Protein AF-0000000077141678 (afdb_homodimer)

Secondary structure (DSSP, 8-state):
-EEEEEEESSPPPHHHHHHHHHHHHHHHHHHH---GGG-EEEEE-S-EEEETTEE-SS-EEEEEEEES---HHHHHHHHHHHHHHHHHHH---GGGEEEEEEEE-GGG-EETTEE-/-EEEEEEESSPPPHHHHHHHHHHHHHHHHHHH---GGG-EEEEE-S---EETTEE-SS-EEEEEEEES---HHHHHHHHHHHHHHHHHHH---GGGEEEEEEEE-GGGEEETTEE-

Foldseek 3Di:
DKEKEKEEQADDDPVLVVVLLVLLQVLCCVLVVDHSVPYHYYYHYNDFDDDPNHTDHAEIEMEMEDEDDDDPVSVVSSLVSSLVSSCVRVVHDSVRYHYHYHYDHQQRDDDPRHTD/DKEKEKEEQADDDPVLVVVLLVLLQVLCCVLVVDHSVPYHYYYHYNDFDDDPNHTLHAEIEMEMEDEDDDDPVSVVSSLVSNLVSSCVSVVHDSVRYHYHYHYDYQQRADDPHHTD

InterPro domains:
  IPR004370 4-oxalocrotonate tautomerase-like domain [PF01361] (64-114)
  IPR014347 Tautomerase/MIF superfamily [G3DSA:3.30.429.10] (1-116)
  IPR014347 Tautomerase/MIF superfamily [SSF55331] (1-116)

Solvent-accessible surface area (backbone atoms only — not comparable to full-atom values): 12124 Å² total; per-residue (Å²): 87,34,38,41,33,42,36,26,35,53,79,76,56,68,71,55,49,57,50,46,53,52,53,52,34,49,51,38,29,76,62,71,68,32,55,58,92,49,50,45,76,44,79,47,57,63,31,56,36,28,43,52,85,34,78,41,78,60,39,36,43,33,42,36,39,30,59,49,85,77,55,62,69,43,41,27,49,50,28,27,53,51,32,51,48,43,27,72,76,70,61,25,53,40,83,39,33,43,34,40,54,44,68,35,56,36,79,78,37,75,54,93,94,40,61,77,84,36,38,41,35,43,35,25,36,54,78,76,57,69,71,56,51,56,51,46,53,52,51,51,33,49,51,37,30,75,62,70,67,33,56,44,82,46,28,34,37,35,44,46,56,62,42,93,47,69,54,95,90,32,77,41,78,60,37,35,43,35,42,34,40,30,63,49,86,76,53,70,68,44,53,53,49,49,53,51,54,51,42,50,49,43,25,70,76,75,60,28,52,60,94,40,52,49,76,47,80,44,69,34,56,37,54,36,34,22,45,52,38,27,49,75

Organism: Thermoanaerobacter italicus (strain DSM 9252 / Ab9) (NCBI:txid580331)

pLDDT: mean 98.09, std 1.26, range [88.0, 98.94]

Structure (mmCIF, N/CA/C/O backbone):
data_AF-0000000077141678-model_v1
#
loop_
_entity.id
_entity.type
_entity.pdbx_description
1 polymer '4-oxalocrotonate tautomerase'
#
loop_
_atom_site.group_PDB
_atom_site.id
_atom_site.type_symbol
_atom_site.label_atom_id
_atom_site.label_alt_id
_atom_site.label_comp_id
_atom_site.label_asym_id
_atom_site.label_entity_id
_atom_site.label_seq_id
_atom_site.pdbx_PDB_ins_code
_atom_site.Cartn_x
_atom_site.Cartn_y
_atom_site.Cartn_z
_atom_site.occupancy
_atom_site.B_iso_or_equiv
_atom_site.auth_seq_id
_atom_site.auth_comp_id
_atom_site.auth_asym_id
_atom_site.auth_atom_id
_atom_site.pdbx_PDB_model_num
ATOM 1 N N . MET A 1 1 ? 5.965 -20.469 0.777 1 92.88 1 MET A N 1
ATOM 2 C CA . MET A 1 1 ? 5.453 -19.578 1.804 1 92.88 1 MET A CA 1
ATOM 3 C C . MET A 1 1 ? 5.176 -18.188 1.223 1 92.88 1 MET A C 1
ATOM 5 O O . MET A 1 1 ? 6.098 -17.391 1.031 1 92.88 1 MET A O 1
ATOM 9 N N . PRO A 1 2 ? 4.066 -17.969 0.803 1 98 2 PRO A N 1
ATOM 10 C CA . PRO A 1 2 ? 3.725 -16.641 0.275 1 98 2 PRO A CA 1
ATOM 11 C C . PRO A 1 2 ? 2.547 -16 1.006 1 98 2 PRO A C 1
ATOM 13 O O . PRO A 1 2 ? 1.744 -16.703 1.624 1 98 2 PRO A O 1
ATOM 16 N N . ILE A 1 3 ? 2.543 -14.695 1.032 1 98.81 3 ILE A N 1
ATOM 17 C CA . ILE A 1 3 ? 1.383 -13.891 1.403 1 98.81 3 ILE A CA 1
ATOM 18 C C . ILE A 1 3 ? 0.913 -13.078 0.199 1 98.81 3 ILE A C 1
ATOM 20 O O . ILE A 1 3 ? 1.715 -12.414 -0.462 1 98.81 3 ILE A O 1
ATOM 24 N N . VAL A 1 4 ? -0.313 -13.234 -0.133 1 98.88 4 VAL A N 1
ATOM 25 C CA . VAL A 1 4 ? -0.95 -12.359 -1.114 1 98.88 4 VAL A CA 1
ATOM 26 C C . VAL A 1 4 ? -1.973 -11.461 -0.421 1 98.88 4 VAL A C 1
ATOM 28 O O . VAL A 1 4 ? -2.951 -11.953 0.15 1 98.88 4 VAL A O 1
ATOM 31 N N . ASN A 1 5 ? -1.748 -10.227 -0.486 1 98.88 5 ASN A N 1
ATOM 32 C CA . ASN A 1 5 ? -2.658 -9.234 0.085 1 98.88 5 ASN A CA 1
ATOM 33 C C . ASN A 1 5 ? -3.32 -8.391 -0.999 1 98.88 5 ASN A C 1
ATOM 35 O O . ASN A 1 5 ? -2.635 -7.781 -1.822 1 98.88 5 ASN A O 1
ATOM 39 N N . LEU A 1 6 ? -4.602 -8.398 -1.003 1 98.88 6 LEU A N 1
ATOM 40 C CA . LEU A 1 6 ? -5.363 -7.547 -1.91 1 98.88 6 LEU A CA 1
ATOM 41 C C . LEU A 1 6 ? -5.961 -6.355 -1.166 1 98.88 6 LEU A C 1
ATOM 43 O O . LEU A 1 6 ? -6.762 -6.531 -0.246 1 98.88 6 LEU A O 1
ATOM 47 N N . ILE A 1 7 ? -5.637 -5.156 -1.6 1 98.81 7 ILE A N 1
ATOM 48 C CA . ILE A 1 7 ? -6.082 -3.922 -0.963 1 98.81 7 ILE A CA 1
ATOM 49 C C . ILE A 1 7 ? -7.074 -3.201 -1.872 1 98.81 7 ILE A C 1
ATOM 51 O O . ILE A 1 7 ? -6.766 -2.9 -3.027 1 98.81 7 ILE A O 1
ATOM 55 N N . THR A 1 8 ? -8.227 -2.936 -1.367 1 98.44 8 THR A N 1
ATOM 56 C CA . THR A 1 8 ? -9.281 -2.352 -2.188 1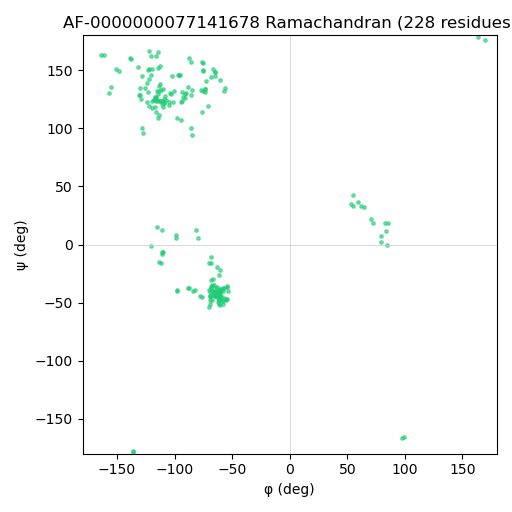 98.44 8 THR A CA 1
ATOM 57 C C . THR A 1 8 ? -10.023 -1.262 -1.419 1 98.44 8 THR A C 1
ATOM 59 O O . THR A 1 8 ? -9.922 -1.182 -0.193 1 98.44 8 THR A O 1
ATOM 62 N N . LYS A 1 9 ? -10.688 -0.413 -2.209 1 97.44 9 LYS A N 1
ATOM 63 C CA . LYS A 1 9 ? -11.602 0.565 -1.625 1 97.44 9 LYS A CA 1
ATOM 64 C C . LYS A 1 9 ? -12.914 -0.091 -1.208 1 97.44 9 LYS A C 1
ATOM 66 O O . LYS A 1 9 ? -13.469 0.237 -0.158 1 97.44 9 LYS A O 1
ATOM 71 N N . GLU A 1 10 ? -13.477 -0.91 -2.023 1 96.19 10 GLU A N 1
ATOM 72 C CA . GLU A 1 10 ? -14.781 -1.509 -1.757 1 96.19 10 GLU A CA 1
ATOM 73 C C . GLU A 1 10 ? -14.648 -2.77 -0.907 1 96.19 10 GLU A C 1
ATOM 75 O O . GLU A 1 10 ? -13.586 -3.395 -0.877 1 96.19 10 GLU A O 1
ATOM 80 N N . LYS A 1 11 ? -15.719 -3.098 -0.242 1 97.44 11 LYS A N 1
ATOM 81 C CA . LYS A 1 11 ? -15.852 -4.414 0.376 1 97.44 11 LYS A CA 1
ATOM 82 C C . LYS A 1 11 ? -16.109 -5.492 -0.673 1 97.44 11 LYS A C 1
ATOM 84 O O . LYS A 1 11 ? -16.922 -5.289 -1.587 1 97.44 11 LYS A O 1
ATOM 89 N N . ILE A 1 12 ? -15.398 -6.523 -0.616 1 98.06 12 ILE A N 1
A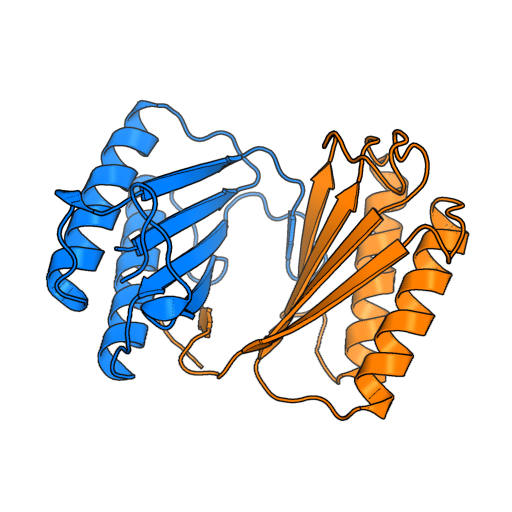TOM 90 C CA . ILE A 1 12 ? -15.594 -7.648 -1.526 1 98.06 12 ILE A CA 1
ATOM 91 C C . ILE A 1 12 ? -16.578 -8.648 -0.911 1 98.06 12 ILE A C 1
ATOM 93 O O . ILE A 1 12 ? -16.438 -9.016 0.258 1 98.06 12 ILE A O 1
ATOM 97 N N . VAL A 1 13 ? -17.594 -9.07 -1.628 1 98.31 13 VAL A N 1
ATOM 98 C CA . VAL A 1 13 ? -18.594 -10 -1.101 1 98.31 13 VAL A CA 1
ATOM 99 C C . VAL A 1 13 ? -17.953 -11.344 -0.802 1 98.31 13 VAL A C 1
ATOM 101 O O . VAL A 1 13 ? -17.031 -11.766 -1.501 1 98.31 13 VAL A O 1
ATOM 104 N N . PRO A 1 14 ? -18.375 -12.102 0.166 1 98.38 14 PRO A N 1
ATOM 105 C CA . PRO A 1 14 ? -17.766 -13.367 0.586 1 98.38 14 PRO A CA 1
ATOM 106 C C . PRO A 1 14 ? -17.625 -14.359 -0.563 1 98.38 14 PRO A C 1
ATOM 108 O O . PRO A 1 14 ? -16.609 -15.062 -0.646 1 98.38 14 PRO A O 1
ATOM 111 N N . GLU A 1 15 ? -18.562 -14.383 -1.462 1 98.62 15 GLU A N 1
ATOM 112 C CA . GLU A 1 15 ? -18.5 -15.312 -2.588 1 98.62 15 GLU A CA 1
ATOM 113 C C . GLU A 1 15 ? -17.312 -15.008 -3.484 1 98.62 15 GLU A C 1
ATOM 115 O O . GLU A 1 15 ? -16.625 -15.922 -3.939 1 98.62 15 GLU A O 1
ATOM 120 N N . ASN A 1 16 ? -17.094 -13.727 -3.752 1 98.81 16 ASN A N 1
ATOM 121 C CA . ASN A 1 16 ? -15.945 -13.336 -4.57 1 98.81 16 ASN A CA 1
ATOM 122 C C . ASN A 1 16 ? -14.625 -13.609 -3.855 1 98.81 16 ASN A C 1
ATOM 124 O O . ASN A 1 16 ? -13.641 -13.977 -4.492 1 98.81 16 ASN A O 1
ATOM 128 N N . LYS A 1 17 ? -14.594 -13.438 -2.516 1 98.81 17 LYS A N 1
ATOM 129 C CA . LYS A 1 17 ? -13.383 -13.742 -1.762 1 98.81 17 LYS A CA 1
ATOM 130 C C . LYS A 1 17 ? -13.016 -15.227 -1.884 1 98.81 17 LYS A C 1
ATOM 132 O O . LYS A 1 17 ? -11.844 -15.57 -2.008 1 98.81 17 LYS A O 1
ATOM 137 N N . GLU A 1 18 ? -14.008 -16.047 -1.842 1 98.81 18 GLU A N 1
ATOM 138 C CA . GLU A 1 18 ? -13.789 -17.484 -1.992 1 98.81 18 GLU A CA 1
ATOM 139 C C . GLU A 1 18 ? -13.195 -17.812 -3.359 1 98.81 18 GLU A C 1
ATOM 141 O O . GLU A 1 18 ? -12.281 -18.641 -3.467 1 98.81 18 GLU A O 1
ATOM 146 N N . VAL A 1 19 ? -13.727 -17.172 -4.336 1 98.88 19 VAL A N 1
ATOM 147 C CA . VAL A 1 19 ? -13.227 -17.391 -5.688 1 98.88 19 VAL A CA 1
ATOM 148 C C . VAL A 1 19 ? -11.797 -16.859 -5.801 1 98.88 19 VAL A C 1
ATOM 150 O O . VAL A 1 19 ? -10.914 -17.531 -6.332 1 98.88 19 VAL A O 1
ATOM 153 N N . LEU A 1 20 ? -11.531 -15.688 -5.254 1 98.88 20 LEU A N 1
ATOM 154 C CA . LEU A 1 20 ? -10.227 -15.047 -5.355 1 98.88 20 LEU A CA 1
ATOM 155 C C . LEU A 1 20 ? -9.164 -15.867 -4.621 1 98.88 20 LEU A C 1
ATOM 157 O O . LEU A 1 20 ? -8.055 -16.047 -5.125 1 98.88 20 LEU A O 1
ATOM 161 N N . LYS A 1 21 ? -9.484 -16.328 -3.447 1 98.69 21 LYS A N 1
ATOM 162 C CA . LYS A 1 21 ? -8.516 -17.109 -2.689 1 98.69 21 LYS A CA 1
ATOM 163 C C . LYS A 1 21 ? -8.078 -18.344 -3.475 1 98.69 21 LYS A C 1
ATOM 165 O O . LYS A 1 21 ? -6.895 -18.688 -3.479 1 98.69 21 LYS A O 1
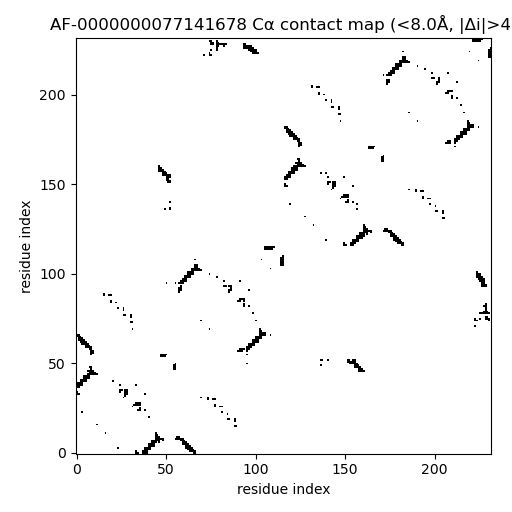ATOM 170 N N . LYS A 1 22 ? -9 -19 -4.152 1 98.81 22 LYS A N 1
ATOM 171 C CA . LYS A 1 22 ? -8.688 -20.188 -4.953 1 98.81 22 LYS A CA 1
ATOM 172 C C . LYS A 1 22 ? -7.855 -19.812 -6.176 1 98.81 22 LYS A C 1
ATOM 174 O O . LYS A 1 22 ? -6.871 -20.5 -6.492 1 98.81 22 LYS A O 1
ATOM 179 N N . GLU A 1 23 ? -8.305 -18.781 -6.867 1 98.88 23 GLU A N 1
ATOM 180 C CA . GLU A 1 23 ? -7.59 -18.344 -8.062 1 98.88 23 GLU A CA 1
ATOM 181 C C . GLU A 1 23 ? -6.164 -17.906 -7.73 1 98.88 23 GLU A C 1
ATOM 183 O O . GLU A 1 23 ? -5.23 -18.203 -8.477 1 98.88 23 GLU A O 1
ATOM 188 N N . PHE A 1 24 ? -5.957 -17.172 -6.594 1 98.88 24 PHE A N 1
ATOM 189 C CA . PHE A 1 24 ? -4.617 -16.766 -6.168 1 98.88 24 PHE A CA 1
ATOM 190 C C . PHE A 1 24 ? -3.754 -17.984 -5.879 1 98.88 24 PHE A C 1
ATOM 192 O O . PHE A 1 24 ? -2.578 -18.031 -6.246 1 98.88 24 PHE A O 1
ATOM 199 N N . ALA A 1 25 ? -4.34 -18.984 -5.258 1 98.75 25 ALA A N 1
ATOM 200 C CA . ALA A 1 25 ? -3.611 -20.219 -4.98 1 98.75 25 ALA A CA 1
ATOM 201 C C . ALA A 1 25 ? -3.158 -20.891 -6.277 1 98.75 25 ALA A C 1
ATOM 203 O O . ALA A 1 25 ? -2.012 -21.328 -6.383 1 98.75 25 ALA A O 1
ATOM 204 N N . ASP A 1 26 ? -4.059 -20.938 -7.223 1 98.81 26 ASP A N 1
ATOM 205 C CA . ASP A 1 26 ? -3.744 -21.562 -8.508 1 98.81 26 ASP A CA 1
ATOM 206 C C . ASP A 1 26 ? -2.609 -20.828 -9.211 1 98.81 26 ASP A C 1
ATOM 208 O O . ASP A 1 26 ? -1.684 -21.453 -9.734 1 98.81 26 ASP A O 1
ATOM 212 N N . VAL A 1 27 ? -2.648 -19.547 -9.258 1 98.81 27 VAL A N 1
ATOM 213 C CA . VAL A 1 27 ? -1.618 -18.75 -9.914 1 98.81 27 VAL A CA 1
ATOM 214 C C . VAL A 1 27 ? -0.27 -18.984 -9.242 1 98.81 27 VAL A C 1
ATOM 216 O O . VAL A 1 27 ? 0.731 -19.234 -9.914 1 98.81 27 VAL A O 1
ATOM 219 N N . MET A 1 28 ? -0.194 -18.922 -7.887 1 98.69 28 MET A N 1
ATOM 220 C CA . MET A 1 28 ? 1.058 -19.078 -7.148 1 98.69 28 MET A CA 1
ATOM 221 C C . MET A 1 28 ? 1.646 -20.469 -7.348 1 98.69 28 MET A C 1
ATOM 223 O O . MET A 1 28 ? 2.867 -20.625 -7.426 1 98.69 28 MET A O 1
ATOM 227 N N . TYR A 1 29 ? 0.76 -21.422 -7.418 1 98.62 29 TYR A N 1
ATOM 228 C CA . TYR A 1 29 ? 1.232 -22.781 -7.641 1 98.62 29 TYR A CA 1
ATOM 229 C C . TYR A 1 29 ? 1.77 -22.953 -9.055 1 98.62 29 TYR A C 1
ATOM 231 O O . TYR A 1 29 ? 2.9 -23.406 -9.25 1 98.62 29 TYR A O 1
ATOM 239 N N . GLU A 1 30 ? 0.978 -22.609 -10.016 1 98.69 30 GLU A N 1
ATOM 240 C CA . GLU A 1 30 ? 1.298 -22.828 -11.422 1 98.69 30 GLU A CA 1
ATOM 241 C C . GLU A 1 30 ? 2.559 -22.062 -11.828 1 98.69 30 GLU A C 1
ATOM 243 O O . GLU A 1 30 ? 3.381 -22.578 -12.594 1 98.69 30 GLU A O 1
ATOM 248 N N . VAL A 1 31 ? 2.723 -20.859 -11.359 1 98.75 31 VAL A N 1
ATOM 249 C CA . VAL A 1 31 ? 3.76 -19.969 -11.891 1 98.75 31 VAL A CA 1
ATOM 250 C C . VAL A 1 31 ? 4.984 -20.016 -10.977 1 98.75 31 VAL A C 1
ATOM 252 O O . VAL A 1 31 ? 6.121 -20.016 -11.453 1 98.75 31 VAL A O 1
ATOM 255 N N . ALA A 1 32 ? 4.816 -20.047 -9.648 1 98.06 32 ALA A N 1
ATOM 256 C CA . ALA A 1 32 ? 5.922 -19.906 -8.703 1 98.06 32 ALA A CA 1
ATOM 257 C C . ALA A 1 32 ? 6.191 -21.219 -7.973 1 98.06 32 ALA A C 1
ATOM 259 O O . ALA A 1 32 ? 7.129 -21.312 -7.176 1 98.06 32 ALA A O 1
ATOM 260 N N . GLY A 1 33 ? 5.328 -22.234 -8.148 1 97.94 33 GLY A N 1
ATOM 261 C CA . GLY A 1 33 ? 5.504 -23.531 -7.5 1 97.94 33 GLY A CA 1
ATOM 262 C C . GLY A 1 33 ? 5.215 -23.5 -6.012 1 97.94 33 GLY A C 1
ATOM 263 O O . GLY A 1 33 ? 5.738 -24.312 -5.254 1 97.94 33 GLY A O 1
ATOM 264 N N . LYS A 1 34 ? 4.492 -22.469 -5.582 1 97.44 34 LYS A N 1
ATOM 265 C CA . LYS A 1 34 ? 4.133 -22.375 -4.172 1 97.44 34 LYS A CA 1
ATOM 266 C C . LYS A 1 34 ? 2.791 -23.047 -3.898 1 97.44 34 LYS A C 1
ATOM 268 O O . LYS A 1 34 ? 1.777 -22.688 -4.504 1 97.44 34 LYS A O 1
ATOM 273 N N . SER A 1 35 ? 2.783 -23.938 -2.979 1 97.12 35 SER A N 1
ATOM 274 C CA . SER A 1 35 ? 1.582 -24.719 -2.666 1 97.12 35 SER A CA 1
ATOM 275 C C . SER A 1 35 ? 0.582 -23.875 -1.875 1 97.12 35 SER A C 1
ATOM 277 O O . SER A 1 35 ? 0.973 -23.031 -1.064 1 97.12 35 SER A O 1
ATOM 279 N N . GLU A 1 36 ? -0.668 -24.156 -2.031 1 98 36 GLU A N 1
ATOM 280 C CA . GLU A 1 36 ? -1.741 -23.531 -1.264 1 98 36 GLU A CA 1
ATOM 281 C C . GLU A 1 36 ? -1.59 -23.828 0.228 1 98 36 GLU A C 1
ATOM 283 O O . GLU A 1 36 ? -2.008 -23.016 1.063 1 98 36 GLU A O 1
ATOM 288 N N . ASN A 1 37 ? -0.977 -24.875 0.578 1 97.56 37 ASN A N 1
ATOM 289 C CA . ASN A 1 37 ? -0.806 -25.281 1.97 1 97.56 37 ASN A CA 1
ATOM 290 C C . ASN A 1 37 ? 0.017 -24.266 2.754 1 97.56 37 ASN A C 1
ATOM 292 O O . ASN A 1 37 ? -0.023 -24.25 3.984 1 97.56 37 ASN A O 1
ATOM 296 N N . TRP A 1 38 ? 0.743 -23.469 2.072 1 97.38 38 TRP A N 1
ATOM 297 C CA . TRP A 1 38 ? 1.619 -22.5 2.723 1 97.38 38 TRP A CA 1
ATOM 298 C C . TRP A 1 38 ? 1.105 -21.078 2.521 1 97.38 38 TRP A C 1
ATOM 300 O O . TRP A 1 38 ? 1.66 -20.125 3.076 1 97.38 38 TRP A O 1
ATOM 310 N N . LEU A 1 39 ? 0.073 -20.906 1.727 1 98.5 39 LEU A N 1
ATOM 311 C CA . LEU A 1 39 ? -0.34 -19.594 1.235 1 98.5 39 LEU A CA 1
ATOM 312 C C . LEU A 1 39 ? -1.254 -18.906 2.24 1 98.5 39 LEU A C 1
ATOM 314 O O . LEU A 1 39 ? -2.232 -19.484 2.705 1 98.5 39 LEU A O 1
ATOM 318 N N . MET A 1 40 ? -0.963 -17.703 2.607 1 98.62 40 MET A N 1
ATOM 319 C CA . MET A 1 40 ? -1.881 -16.812 3.307 1 98.62 40 MET A CA 1
ATOM 320 C C . MET A 1 40 ? -2.455 -15.766 2.354 1 98.62 40 MET A C 1
ATOM 322 O O . MET A 1 40 ? -1.714 -15.133 1.599 1 98.62 40 MET A O 1
ATOM 326 N N . VAL A 1 41 ? -3.736 -15.609 2.33 1 98.88 41 VAL A N 1
ATOM 327 C CA . VAL A 1 41 ? -4.422 -14.586 1.557 1 98.88 41 VAL A CA 1
ATOM 328 C C . VAL A 1 41 ? -5.113 -13.602 2.502 1 98.88 41 VAL A C 1
ATOM 330 O O . VAL A 1 41 ? -5.785 -14.008 3.451 1 98.88 41 VAL A O 1
ATOM 333 N N . ARG A 1 42 ? -4.836 -12.383 2.24 1 98.56 42 ARG A N 1
ATOM 334 C CA . ARG A 1 42 ? -5.414 -11.32 3.051 1 98.56 42 ARG A CA 1
ATOM 335 C C . ARG A 1 42 ? -6.18 -10.32 2.186 1 98.56 42 ARG A C 1
ATOM 337 O O . ARG A 1 42 ? -5.777 -10.031 1.057 1 98.56 42 ARG A O 1
ATOM 344 N N . PHE A 1 43 ? -7.32 -9.898 2.699 1 98.75 43 PHE A N 1
ATOM 345 C CA . PHE A 1 43 ? -8.102 -8.836 2.072 1 98.75 43 PHE A CA 1
ATOM 346 C C . PHE A 1 43 ? -8.125 -7.594 2.953 1 98.75 43 PHE A C 1
ATOM 348 O O . PHE A 1 43 ? -8.695 -7.617 4.051 1 98.75 43 PHE A O 1
ATOM 355 N N . THR A 1 44 ? -7.496 -6.562 2.525 1 98.44 44 THR A N 1
ATOM 356 C CA . THR A 1 44 ? -7.562 -5.25 3.158 1 98.44 44 THR A CA 1
ATOM 357 C C . THR A 1 44 ? -8.578 -4.359 2.447 1 98.44 44 THR A C 1
ATOM 359 O O . THR A 1 44 ? -8.32 -3.885 1.339 1 98.44 44 THR A O 1
ATOM 362 N N . GLU A 1 45 ? -9.648 -4.156 3.162 1 97.62 45 GLU A N 1
ATOM 363 C CA . GLU A 1 45 ? -10.781 -3.547 2.473 1 97.62 45 GLU A CA 1
ATOM 364 C C . GLU A 1 45 ? -11.109 -2.174 3.051 1 97.62 45 GLU A C 1
ATOM 366 O O . GLU A 1 45 ? -10.57 -1.789 4.09 1 97.62 45 GLU A O 1
ATOM 371 N N . GLU A 1 46 ? -11.859 -1.386 2.297 1 96.19 46 GLU A N 1
ATOM 372 C CA . GLU A 1 46 ? -12.438 -0.105 2.691 1 96.19 46 GLU A CA 1
ATOM 373 C C . GLU A 1 46 ? -11.352 0.925 2.982 1 96.19 46 GLU A C 1
ATOM 375 O O . GLU A 1 46 ? -11.5 1.757 3.881 1 96.19 46 GLU A O 1
ATOM 380 N N . GLU A 1 47 ? -10.305 0.808 2.285 1 96.44 47 GLU A N 1
ATOM 381 C CA . GLU A 1 47 ? -9.297 1.861 2.348 1 96.44 47 GLU A CA 1
ATOM 382 C C . GLU A 1 47 ? -9.578 2.959 1.324 1 96.44 47 GLU A C 1
ATOM 384 O O . GLU A 1 47 ? -10 2.674 0.2 1 96.44 47 GLU A O 1
ATOM 389 N N . ASP A 1 48 ? -9.453 4.223 1.739 1 97.69 48 ASP A N 1
ATOM 390 C CA . ASP A 1 48 ? -9.484 5.289 0.743 1 97.69 48 ASP A CA 1
ATOM 391 C C . ASP A 1 48 ? -8.211 5.277 -0.106 1 97.69 48 ASP A C 1
ATOM 393 O O . ASP A 1 48 ? -7.105 5.391 0.424 1 97.69 48 ASP A O 1
ATOM 397 N N . ILE A 1 49 ? -8.359 5.098 -1.355 1 98.38 49 ILE A N 1
ATOM 398 C CA . ILE A 1 49 ? -7.25 5.062 -2.301 1 98.38 49 ILE A CA 1
ATOM 399 C C . ILE A 1 49 ? -7.488 6.082 -3.414 1 98.38 49 ILE A C 1
ATOM 401 O O . ILE A 1 49 ? -8.609 6.215 -3.916 1 98.38 49 ILE A O 1
ATOM 405 N N . PHE A 1 50 ? -6.547 6.805 -3.742 1 98.75 50 PHE A N 1
ATOM 406 C CA . PHE A 1 50 ? -6.535 7.703 -4.891 1 98.75 50 PHE A CA 1
ATOM 407 C C . PHE A 1 50 ? -5.535 7.227 -5.938 1 98.75 50 PHE A C 1
ATOM 409 O O . PHE A 1 50 ? -4.449 6.754 -5.598 1 98.75 50 PHE A O 1
ATOM 416 N N . PHE A 1 51 ? -5.887 7.285 -7.152 1 98.44 51 PHE A N 1
ATOM 417 C CA . PHE A 1 51 ? -5.008 7.004 -8.281 1 98.44 51 PHE A CA 1
ATOM 418 C C . PHE A 1 51 ? -5.098 8.109 -9.32 1 98.44 51 PHE A C 1
ATOM 420 O O . PHE A 1 51 ? -6.191 8.492 -9.734 1 98.44 51 PHE A O 1
ATOM 427 N N . ARG A 1 52 ? -3.93 8.672 -9.766 1 97.81 52 ARG A N 1
ATOM 428 C CA . ARG A 1 52 ? -3.885 9.781 -10.711 1 97.81 52 ARG A CA 1
ATOM 429 C C . ARG A 1 52 ? -4.707 10.961 -10.203 1 97.81 52 ARG A C 1
ATOM 431 O O . ARG A 1 52 ? -5.438 11.594 -10.977 1 97.81 52 ARG A O 1
ATOM 438 N N . GLY A 1 53 ? -4.699 11.086 -8.859 1 97.69 53 GLY A N 1
ATOM 439 C CA . GLY A 1 53 ? -5.324 12.234 -8.227 1 97.69 53 GLY A CA 1
ATOM 440 C C . GLY A 1 53 ? -6.816 12.062 -8.016 1 97.69 53 GLY A C 1
ATOM 441 O O . GLY A 1 53 ? -7.484 12.953 -7.484 1 97.69 53 GLY A O 1
ATOM 442 N N . GLN A 1 54 ? -7.344 10.93 -8.43 1 97.81 54 GLN A N 1
ATOM 443 C CA . GLN A 1 54 ? -8.773 10.688 -8.305 1 97.81 54 GLN A CA 1
ATOM 444 C C . GLN A 1 54 ? -9.055 9.469 -7.43 1 97.81 54 GLN A C 1
ATOM 446 O O . GLN A 1 54 ? -8.242 8.539 -7.375 1 97.81 54 GLN A O 1
ATOM 451 N N . PRO A 1 55 ? -10.273 9.492 -6.73 1 97.38 55 PRO A N 1
ATOM 452 C CA . PRO A 1 55 ? -10.617 8.289 -5.961 1 97.38 55 PRO A CA 1
ATOM 453 C C . PRO A 1 55 ? -10.648 7.031 -6.82 1 97.38 55 PRO A C 1
ATOM 455 O O . PRO A 1 55 ? -11.172 7.059 -7.941 1 97.38 55 PRO A O 1
ATOM 458 N N . LEU A 1 56 ? -10.023 6.008 -6.352 1 96.44 56 LEU A N 1
ATOM 459 C CA . LEU A 1 56 ? -10.016 4.719 -7.035 1 96.44 56 LEU A CA 1
ATOM 460 C C . LEU A 1 56 ? -11.242 3.898 -6.656 1 96.44 56 LEU A C 1
ATOM 462 O O . LEU A 1 56 ? -11.266 3.252 -5.605 1 96.44 56 LEU A O 1
ATOM 466 N N . GLU A 1 57 ? -12.266 3.838 -7.449 1 90.31 57 GLU A N 1
ATOM 467 C CA . GLU A 1 57 ? -13.5 3.129 -7.125 1 90.31 57 GLU A CA 1
ATOM 468 C C . GLU A 1 57 ? -13.422 1.664 -7.543 1 90.31 57 GLU A C 1
ATOM 470 O O . GLU A 1 57 ? -13.961 0.789 -6.859 1 90.31 57 GLU A O 1
ATOM 475 N N . GLU A 1 58 ? -12.797 1.435 -8.664 1 94.56 58 GLU A N 1
ATOM 476 C CA . GLU A 1 58 ? -12.602 0.095 -9.203 1 94.56 58 GLU A CA 1
ATOM 477 C C . GLU A 1 58 ? -11.133 -0.153 -9.539 1 94.56 58 GLU A C 1
ATOM 479 O O . GLU A 1 58 ? -10.664 0.195 -10.625 1 94.56 58 GLU A O 1
ATOM 484 N N . GLY A 1 59 ? -10.438 -0.81 -8.719 1 97.19 59 GLY A N 1
ATOM 485 C CA . GLY A 1 59 ? -9.008 -1.071 -8.773 1 97.19 59 GLY A CA 1
ATOM 486 C C . GLY A 1 59 ? -8.43 -1.537 -7.453 1 97.19 59 GLY A C 1
ATOM 487 O O . GLY A 1 59 ? -9.164 -1.707 -6.473 1 97.19 59 GLY A O 1
ATOM 488 N N . SER A 1 60 ? -7.074 -1.809 -7.52 1 98.5 60 SER A N 1
ATOM 489 C CA . SER A 1 60 ? -6.512 -2.389 -6.305 1 98.5 60 SER A CA 1
ATOM 490 C C . SER A 1 60 ? -4.992 -2.295 -6.297 1 98.5 60 SER A C 1
ATOM 492 O O . SER A 1 60 ? -4.379 -1.995 -7.324 1 98.5 60 SER A O 1
ATOM 494 N N . ILE A 1 61 ? -4.469 -2.453 -5.168 1 98.75 61 ILE A N 1
ATOM 495 C CA . ILE A 1 61 ? -3.057 -2.764 -4.957 1 98.75 61 ILE A CA 1
ATOM 496 C C . ILE A 1 61 ? -2.912 -4.207 -4.477 1 98.75 61 ILE A C 1
ATOM 498 O O . ILE A 1 61 ? -3.574 -4.617 -3.521 1 98.75 61 ILE A O 1
ATOM 502 N N . GLY A 1 62 ? -2.197 -4.941 -5.211 1 98.69 62 GLY A N 1
ATOM 503 C CA . GLY A 1 62 ? -1.812 -6.266 -4.754 1 98.69 62 GLY A CA 1
ATOM 504 C C . GLY A 1 62 ? -0.393 -6.324 -4.219 1 98.69 62 GLY A C 1
ATOM 505 O O . GLY A 1 62 ? 0.535 -5.82 -4.855 1 98.69 62 GLY A O 1
ATOM 506 N N . GLU A 1 63 ? -0.213 -6.918 -3.078 1 98.88 63 GLU A N 1
ATOM 507 C CA . GLU A 1 63 ? 1.115 -7.121 -2.506 1 98.88 63 GLU A CA 1
ATOM 508 C C . GLU A 1 63 ? 1.41 -8.602 -2.311 1 98.88 63 GLU A C 1
ATOM 510 O O . GLU A 1 63 ? 0.651 -9.312 -1.642 1 98.88 63 GLU A O 1
ATOM 515 N N . ILE A 1 64 ? 2.477 -9.023 -2.893 1 98.81 64 ILE A N 1
ATOM 516 C CA . ILE A 1 64 ? 2.893 -10.414 -2.732 1 98.81 64 ILE A CA 1
ATOM 517 C C . ILE A 1 64 ? 4.25 -10.469 -2.039 1 98.81 64 ILE A C 1
ATOM 519 O O . ILE A 1 64 ? 5.195 -9.797 -2.455 1 98.81 64 ILE A O 1
ATOM 523 N N . LYS A 1 65 ? 4.352 -11.195 -0.975 1 98.81 65 LYS A N 1
ATOM 524 C CA . LYS A 1 65 ? 5.609 -11.578 -0.34 1 98.81 65 LYS A CA 1
ATOM 525 C C . LYS A 1 65 ? 5.84 -13.086 -0.435 1 98.81 65 LYS A C 1
ATOM 527 O O . LYS A 1 65 ? 4.918 -13.875 -0.229 1 98.81 65 LYS A O 1
ATOM 532 N N . LEU A 1 66 ? 6.996 -13.438 -0.745 1 98.62 66 LEU A N 1
ATOM 533 C CA . LEU A 1 66 ? 7.27 -14.875 -0.803 1 98.62 66 LEU A CA 1
ATOM 534 C C . LEU A 1 66 ? 8.734 -15.156 -0.488 1 98.62 66 LEU A C 1
ATOM 536 O O . LEU A 1 66 ? 9.602 -14.305 -0.707 1 98.62 66 LEU A O 1
ATOM 540 N N . VAL A 1 67 ? 9.016 -16.266 0.04 1 98.12 67 VAL A N 1
ATOM 541 C CA . VAL A 1 67 ? 10.375 -16.703 0.323 1 98.12 67 VAL A CA 1
ATOM 542 C C . VAL A 1 67 ? 11.062 -17.125 -0.975 1 98.12 67 VAL A C 1
ATOM 544 O O . VAL A 1 67 ? 10.492 -17.875 -1.773 1 98.12 67 VAL A O 1
ATOM 547 N N . GLY A 1 68 ? 12.266 -16.641 -1.166 1 96.56 68 GLY A N 1
ATOM 548 C CA . GLY A 1 68 ? 13.055 -17.062 -2.314 1 96.56 68 GLY A CA 1
ATOM 549 C C . GLY A 1 68 ? 13.008 -16.062 -3.459 1 96.56 68 GLY A C 1
ATOM 550 O O . GLY A 1 68 ? 12.641 -14.906 -3.266 1 96.56 68 GLY A O 1
ATOM 551 N N . LYS A 1 69 ? 13.484 -16.562 -4.66 1 97.31 69 LYS A N 1
ATOM 552 C CA . LYS A 1 69 ? 13.602 -15.703 -5.832 1 97.31 69 LYS A CA 1
ATOM 553 C C . LYS A 1 69 ? 12.797 -16.25 -7.004 1 97.31 69 LYS A C 1
ATOM 555 O O . LYS A 1 69 ? 12.688 -17.469 -7.172 1 97.31 69 LYS A O 1
ATOM 560 N N . LEU A 1 70 ? 12.234 -15.344 -7.703 1 98.25 70 LEU A N 1
ATOM 561 C CA . LEU A 1 70 ? 11.555 -15.68 -8.945 1 98.25 70 LEU A CA 1
ATOM 562 C C . LEU A 1 70 ? 12.289 -15.102 -10.148 1 98.25 70 LEU A C 1
ATOM 564 O O . LEU A 1 70 ? 12.969 -14.078 -10.031 1 98.25 70 LEU A O 1
ATOM 568 N N . GLN A 1 71 ? 12.117 -15.75 -11.258 1 98.31 71 GLN A N 1
ATOM 569 C CA . GLN A 1 71 ? 12.609 -15.195 -12.516 1 98.31 71 GLN A CA 1
ATOM 570 C C . GLN A 1 71 ? 11.719 -14.055 -13 1 98.31 71 GLN A C 1
ATOM 572 O O . GLN A 1 71 ? 10.531 -14.008 -12.672 1 98.31 71 GLN A O 1
ATOM 577 N N . ARG A 1 72 ? 12.305 -13.203 -13.812 1 98.06 72 ARG A N 1
ATOM 578 C CA . ARG A 1 72 ? 11.57 -12.062 -14.352 1 98.06 72 ARG A CA 1
ATOM 579 C C . ARG A 1 72 ? 10.305 -12.523 -15.062 1 98.06 72 ARG A C 1
ATOM 581 O O . ARG A 1 72 ? 9.234 -11.93 -14.883 1 98.06 72 ARG A O 1
ATOM 588 N N . GLY A 1 73 ? 10.477 -13.523 -15.898 1 98.44 73 GLY A N 1
ATOM 589 C CA . GLY A 1 73 ? 9.32 -14.039 -16.609 1 98.44 73 GLY A CA 1
ATOM 590 C C . GLY A 1 73 ? 8.211 -14.516 -15.695 1 98.44 73 GLY A C 1
ATOM 591 O O . GLY A 1 73 ? 7.027 -14.359 -16.016 1 98.44 73 GLY A O 1
ATOM 592 N N . GLN A 1 74 ? 8.523 -15.141 -14.562 1 98.69 74 GLN A N 1
ATOM 593 C CA . GLN A 1 74 ? 7.531 -15.586 -13.594 1 98.69 74 GLN A CA 1
ATOM 594 C C . GLN A 1 74 ? 6.801 -14.398 -12.961 1 98.69 74 GLN A C 1
ATOM 596 O O . GLN A 1 74 ? 5.586 -14.438 -12.773 1 98.69 74 GLN A O 1
ATOM 601 N N . LYS A 1 75 ? 7.539 -13.367 -12.688 1 98.69 75 LYS A N 1
ATOM 602 C CA . LYS A 1 75 ? 6.941 -12.172 -12.094 1 98.69 75 LYS A CA 1
ATOM 603 C C . LYS A 1 75 ? 5.957 -11.508 -13.055 1 98.69 75 LYS A C 1
ATOM 605 O O . LYS A 1 75 ? 4.871 -11.094 -12.656 1 98.69 75 LYS A O 1
ATOM 610 N N . GLU A 1 76 ? 6.336 -11.445 -14.297 1 98.69 76 GLU A N 1
ATOM 611 C CA . GLU A 1 76 ? 5.453 -10.906 -15.32 1 98.69 76 GLU A CA 1
ATOM 612 C C . GLU A 1 76 ? 4.188 -11.742 -15.461 1 98.69 76 GLU A C 1
ATOM 614 O O . GLU A 1 76 ? 3.088 -11.203 -15.602 1 98.69 76 GLU A O 1
ATOM 619 N N . GLU A 1 77 ? 4.41 -13.023 -15.445 1 98.88 77 GLU A N 1
ATOM 620 C CA . GLU A 1 77 ? 3.271 -13.93 -15.586 1 98.88 77 GLU A CA 1
ATOM 621 C C . GLU A 1 77 ? 2.338 -13.82 -14.383 1 98.88 77 GLU A C 1
ATOM 623 O O . GLU A 1 77 ? 1.115 -13.883 -14.531 1 98.88 77 GLU A O 1
ATOM 628 N N . ILE A 1 78 ? 2.891 -13.711 -13.164 1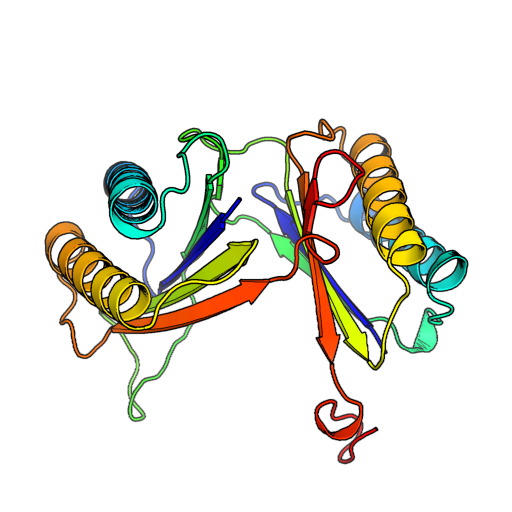 98.75 78 ILE A N 1
ATOM 629 C CA . ILE A 1 78 ? 2.076 -13.508 -11.969 1 98.75 78 ILE A CA 1
ATOM 630 C C . ILE A 1 78 ? 1.26 -12.227 -12.117 1 98.75 78 ILE A C 1
ATOM 632 O O . ILE A 1 78 ? 0.048 -12.227 -11.883 1 98.75 78 ILE A O 1
ATOM 636 N N . SER A 1 79 ? 1.886 -11.172 -12.508 1 98.62 79 SER A N 1
ATOM 637 C CA . SER A 1 79 ? 1.188 -9.906 -12.703 1 98.62 79 SER A CA 1
ATOM 638 C C . SER A 1 79 ? 0.048 -10.047 -13.703 1 98.62 79 SER A C 1
ATOM 640 O O . SER A 1 79 ? -1.074 -9.609 -13.445 1 98.62 79 SER A O 1
ATOM 642 N N . LYS A 1 80 ? 0.348 -10.703 -14.805 1 98.81 80 LYS A N 1
ATOM 643 C CA . LYS A 1 80 ? -0.651 -10.906 -15.852 1 98.81 80 LYS A CA 1
ATOM 644 C C . LYS A 1 80 ? -1.839 -11.711 -15.328 1 98.81 80 LYS A C 1
ATOM 646 O O . LYS A 1 80 ? -2.988 -11.289 -15.469 1 98.81 80 LYS A O 1
ATOM 651 N N . LYS A 1 81 ? -1.589 -12.789 -14.727 1 98.88 81 LYS A N 1
ATOM 652 C CA . LYS A 1 81 ? -2.654 -13.703 -14.328 1 98.88 81 LYS A CA 1
ATOM 653 C C . LYS A 1 81 ? -3.486 -13.117 -13.195 1 98.88 81 LYS A C 1
ATOM 655 O O . LYS A 1 81 ? -4.711 -13.273 -13.172 1 98.88 81 LYS A O 1
ATOM 660 N N . ILE A 1 82 ? -2.842 -12.445 -12.25 1 98.69 82 ILE A N 1
ATOM 661 C CA . ILE A 1 82 ? -3.588 -11.828 -11.164 1 98.69 82 ILE A CA 1
ATOM 662 C C . ILE A 1 82 ? -4.473 -10.711 -11.719 1 98.69 82 ILE A C 1
ATOM 664 O O . ILE A 1 82 ? -5.637 -10.578 -11.32 1 98.69 82 ILE A O 1
ATOM 668 N N . CYS A 1 83 ? -3.979 -9.938 -12.625 1 98.5 83 CYS A N 1
ATOM 669 C CA . CYS A 1 83 ? -4.793 -8.906 -13.258 1 98.5 83 CYS A CA 1
ATOM 670 C C . CYS A 1 83 ? -5.988 -9.516 -13.977 1 98.5 83 CYS A C 1
ATOM 672 O O . CYS A 1 83 ? -7.102 -8.992 -13.891 1 98.5 83 CYS A O 1
ATOM 674 N N . ASP A 1 84 ? -5.715 -10.586 -14.688 1 98.81 84 ASP A N 1
ATOM 675 C CA . ASP A 1 84 ? -6.797 -11.273 -15.383 1 98.81 84 ASP A CA 1
ATOM 676 C C . ASP A 1 84 ? -7.867 -11.75 -14.398 1 98.81 84 ASP A C 1
ATOM 678 O O . ASP A 1 84 ? -9.062 -11.625 -14.672 1 98.81 84 ASP A O 1
ATOM 682 N N . VAL A 1 85 ? -7.473 -12.312 -13.297 1 98.81 85 VAL A N 1
ATOM 683 C CA . VAL A 1 85 ? -8.383 -12.82 -12.281 1 98.81 85 VAL A CA 1
ATOM 684 C C . VAL A 1 85 ? -9.234 -11.672 -11.727 1 98.81 85 VAL A C 1
ATOM 686 O O . VAL A 1 85 ? -10.453 -11.797 -11.625 1 98.81 85 VAL A O 1
ATOM 689 N N . LEU A 1 86 ? -8.609 -10.523 -11.383 1 98.75 86 LEU A N 1
ATOM 690 C CA . LEU A 1 86 ? -9.32 -9.398 -10.797 1 98.75 86 LEU A CA 1
ATOM 691 C C . LEU A 1 86 ? -10.273 -8.758 -11.805 1 98.75 86 LEU A C 1
ATOM 693 O O . LEU A 1 86 ? -11.352 -8.289 -11.445 1 98.75 86 LEU A O 1
ATOM 697 N N . ASN A 1 87 ? -9.789 -8.727 -13.039 1 98.62 87 ASN A N 1
ATOM 698 C CA . ASN A 1 87 ? -10.68 -8.273 -14.102 1 98.62 87 ASN A CA 1
ATOM 699 C C . ASN A 1 87 ? -11.914 -9.164 -14.211 1 98.62 87 ASN A C 1
ATOM 701 O O . ASN A 1 87 ? -13.047 -8.672 -14.258 1 98.62 87 ASN A O 1
ATOM 705 N N . LYS A 1 88 ? -11.742 -10.438 -14.219 1 98.62 88 LYS A N 1
ATOM 706 C CA . LYS A 1 88 ? -12.812 -11.406 -14.414 1 98.62 88 LYS A CA 1
ATOM 707 C C . LYS A 1 88 ? -13.758 -11.422 -13.219 1 98.62 88 LYS A C 1
ATOM 709 O O . LYS A 1 88 ? -14.984 -11.453 -13.383 1 98.62 88 LYS A O 1
ATOM 714 N N . VAL A 1 89 ? -13.266 -11.414 -12 1 98.69 89 VAL A N 1
ATOM 715 C CA . VAL A 1 89 ? -14.047 -11.688 -10.805 1 98.69 89 VAL A CA 1
ATOM 716 C C . VAL A 1 89 ? -14.664 -10.391 -10.281 1 98.69 89 VAL A C 1
ATOM 718 O O . VAL A 1 89 ? -15.805 -10.383 -9.812 1 98.69 89 VAL A O 1
ATOM 721 N N . LEU A 1 90 ? -13.922 -9.266 -10.367 1 98.44 90 LEU A N 1
ATOM 722 C CA . LEU A 1 90 ? -14.367 -8.023 -9.75 1 98.44 90 LEU A CA 1
ATOM 723 C C . LEU A 1 90 ? -14.688 -6.973 -10.805 1 98.44 90 LEU A C 1
ATOM 725 O O . LEU A 1 90 ? -15.219 -5.906 -10.492 1 98.44 90 LEU A O 1
ATOM 729 N N . GLY A 1 91 ? -14.25 -7.195 -12.047 1 98.25 91 GLY A N 1
ATOM 730 C CA . GLY A 1 91 ? -14.523 -6.273 -13.133 1 98.25 91 GLY A CA 1
ATOM 731 C C . GLY A 1 91 ? -13.555 -5.105 -13.188 1 98.25 91 GLY A C 1
ATOM 732 O O . GLY A 1 91 ? -13.844 -4.078 -13.797 1 98.25 91 GLY A O 1
ATOM 733 N N . TYR A 1 92 ? -12.445 -5.203 -12.586 1 98.38 92 TYR A N 1
ATOM 734 C CA . TYR A 1 92 ? -11.484 -4.102 -12.57 1 98.38 92 TYR A CA 1
ATOM 735 C C . TYR A 1 92 ? -10.797 -3.965 -13.922 1 98.38 92 TYR A C 1
ATOM 737 O O . TYR A 1 92 ? -10.445 -4.965 -14.555 1 98.38 92 TYR A O 1
ATOM 745 N N . ARG A 1 93 ? -10.719 -2.74 -14.391 1 98.31 93 ARG A N 1
ATOM 746 C CA . ARG A 1 93 ? -9.797 -2.521 -15.5 1 98.31 93 ARG A CA 1
ATOM 747 C C . ARG A 1 93 ? -8.367 -2.867 -15.102 1 98.31 93 ARG A C 1
ATOM 749 O O . ARG A 1 93 ? -7.93 -2.535 -13.992 1 98.31 93 ARG A O 1
ATOM 756 N N . LYS A 1 94 ? -7.609 -3.459 -15.969 1 98.06 94 LYS A N 1
ATOM 757 C CA . LYS A 1 94 ? -6.258 -3.912 -15.664 1 98.06 94 LYS A CA 1
ATOM 758 C C . LYS A 1 94 ? -5.324 -2.732 -15.406 1 98.06 94 LYS A C 1
ATOM 760 O O . LYS A 1 94 ? -4.379 -2.838 -14.625 1 98.06 94 LYS A O 1
ATOM 765 N N . ASP A 1 95 ? -5.547 -1.574 -16.016 1 97.69 95 ASP A N 1
ATOM 766 C CA . ASP A 1 95 ? -4.707 -0.394 -15.844 1 97.69 95 ASP A CA 1
ATOM 767 C C . ASP A 1 95 ? -5.078 0.356 -14.562 1 97.69 95 ASP A C 1
ATOM 769 O O . ASP A 1 95 ? -4.75 1.535 -14.414 1 97.69 95 ASP A O 1
ATOM 773 N N . SER A 1 96 ? -5.863 -0.258 -13.695 1 97.94 96 SER A N 1
ATOM 774 C CA . SER A 1 96 ? -6.156 0.281 -12.375 1 97.94 96 SER A CA 1
ATOM 775 C C . SER A 1 96 ? -5.602 -0.621 -11.273 1 97.94 96 SER A C 1
ATOM 777 O O . SER A 1 96 ? -6 -0.507 -10.109 1 97.94 96 SER A O 1
ATOM 779 N N . ILE A 1 97 ? -4.723 -1.517 -11.672 1 98.44 97 ILE A N 1
ATOM 780 C CA . ILE A 1 97 ? -4.215 -2.508 -10.727 1 98.44 97 ILE A CA 1
ATOM 781 C C . ILE A 1 97 ? -2.693 -2.41 -10.648 1 98.44 97 ILE A C 1
ATOM 783 O O . ILE A 1 97 ? -2 -2.582 -11.648 1 98.44 97 ILE A O 1
ATOM 787 N N . TYR A 1 98 ? -2.184 -2.119 -9.484 1 98.5 98 TYR A N 1
ATOM 788 C CA . TYR A 1 98 ? -0.769 -2.297 -9.172 1 98.5 98 T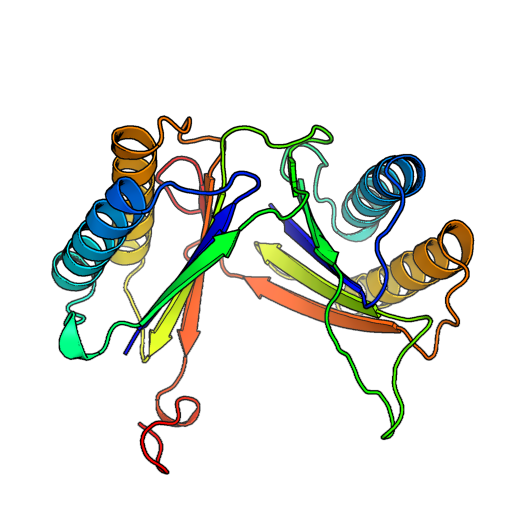YR A CA 1
ATOM 789 C C . TYR A 1 98 ? -0.529 -3.627 -8.469 1 98.5 98 TYR A C 1
ATOM 791 O O . TYR A 1 98 ? -1.384 -4.098 -7.715 1 98.5 98 TYR A O 1
ATOM 799 N N . MET A 1 99 ? 0.623 -4.18 -8.766 1 98.5 99 MET A N 1
ATOM 800 C CA . MET A 1 99 ? 1.113 -5.348 -8.039 1 98.5 99 MET A CA 1
ATOM 801 C C . MET A 1 99 ? 2.553 -5.137 -7.582 1 98.5 99 MET A C 1
ATOM 803 O O . MET A 1 99 ? 3.406 -4.727 -8.367 1 98.5 99 MET A O 1
ATOM 807 N N . VAL A 1 100 ? 2.861 -5.355 -6.312 1 98.81 100 VAL A N 1
ATOM 808 C CA . VAL A 1 100 ? 4.223 -5.281 -5.797 1 98.81 100 VAL A CA 1
ATOM 809 C C . VAL A 1 100 ? 4.648 -6.645 -5.258 1 98.81 100 VAL A C 1
ATOM 811 O O . VAL A 1 100 ? 3.975 -7.219 -4.402 1 98.81 100 VAL A O 1
ATOM 814 N N . ILE A 1 101 ? 5.734 -7.164 -5.758 1 98.81 101 ILE A N 1
ATOM 815 C CA . ILE A 1 101 ? 6.262 -8.461 -5.336 1 98.81 101 ILE A CA 1
ATOM 816 C C . ILE A 1 101 ? 7.531 -8.258 -4.512 1 98.81 101 ILE A C 1
ATOM 818 O O . ILE A 1 101 ? 8.453 -7.551 -4.938 1 98.81 101 ILE A O 1
ATOM 822 N N . GLN A 1 102 ? 7.559 -8.844 -3.354 1 98.69 102 GLN A N 1
ATOM 823 C CA . GLN A 1 102 ? 8.734 -8.812 -2.49 1 98.69 102 GLN A CA 1
ATOM 824 C C . GLN A 1 102 ? 9.281 -10.219 -2.246 1 98.69 102 GLN A C 1
ATOM 826 O O . GLN A 1 102 ? 8.562 -11.094 -1.759 1 98.69 102 GLN A O 1
ATOM 831 N N . GLU A 1 103 ? 10.516 -10.359 -2.566 1 98.69 103 GLU A N 1
ATOM 832 C CA . GLU A 1 103 ? 11.234 -11.602 -2.318 1 98.69 103 GLU A CA 1
ATOM 833 C C . GLU A 1 103 ? 11.977 -11.555 -0.988 1 98.69 103 GLU A C 1
ATOM 835 O O . GLU A 1 103 ? 12.805 -10.664 -0.765 1 98.69 103 GLU A O 1
ATOM 840 N N . ILE A 1 104 ? 11.688 -12.477 -0.114 1 98.56 104 ILE A N 1
ATOM 841 C CA . ILE A 1 104 ? 12.203 -12.492 1.252 1 98.56 104 ILE A CA 1
ATOM 842 C C . ILE A 1 104 ? 13.164 -13.664 1.429 1 98.56 104 ILE A C 1
ATOM 844 O O . ILE A 1 104 ? 12.867 -14.781 1.011 1 98.56 104 ILE A O 1
ATOM 848 N N . GLU A 1 105 ? 14.344 -13.438 2.031 1 98.19 105 GLU A N 1
ATOM 849 C CA . GLU A 1 105 ? 15.242 -14.531 2.381 1 98.19 105 GLU A CA 1
ATOM 850 C C . GLU A 1 105 ? 14.617 -15.438 3.443 1 98.19 105 GLU A C 1
ATOM 852 O O . GLU A 1 105 ? 13.953 -14.953 4.363 1 98.19 105 GLU A O 1
ATOM 857 N N . GLY A 1 106 ? 14.938 -16.719 3.295 1 97.62 106 GLY A N 1
ATOM 858 C CA . GLY A 1 106 ? 14.367 -17.688 4.219 1 97.62 106 GLY A CA 1
ATOM 859 C C . GLY A 1 106 ? 14.617 -17.344 5.672 1 97.62 106 GLY A C 1
ATOM 860 O O . GLY A 1 106 ? 13.719 -17.484 6.512 1 97.62 106 GLY A O 1
ATOM 861 N N . GLN A 1 107 ? 15.805 -16.781 6.004 1 98.25 107 GLN A N 1
ATOM 862 C CA . GLN A 1 107 ? 16.172 -16.469 7.383 1 98.25 107 GLN A CA 1
ATOM 863 C C . GLN A 1 107 ? 15.328 -15.305 7.914 1 98.25 107 GLN A C 1
ATOM 865 O O . GLN A 1 107 ? 15.297 -15.055 9.125 1 98.25 107 GLN A O 1
ATOM 870 N N . ASN A 1 108 ? 14.703 -14.602 7.02 1 98.38 108 ASN A N 1
ATOM 871 C CA . ASN A 1 108 ? 13.867 -13.469 7.406 1 98.38 108 ASN A CA 1
ATOM 872 C C . ASN A 1 108 ? 12.391 -13.859 7.453 1 98.38 108 ASN A C 1
ATOM 874 O O . ASN A 1 108 ? 11.523 -12.992 7.574 1 98.38 108 ASN A O 1
ATOM 878 N N . TRP A 1 109 ? 12.109 -15.133 7.27 1 98.5 109 TRP A N 1
ATOM 879 C CA . TRP A 1 109 ? 10.734 -15.633 7.34 1 98.5 109 TRP A CA 1
ATOM 880 C C . TRP A 1 109 ? 10.57 -16.609 8.492 1 98.5 109 TRP A C 1
ATOM 882 O O . TRP A 1 109 ? 11.117 -17.719 8.469 1 98.5 109 TRP A O 1
ATOM 892 N N . GLY A 1 110 ? 9.75 -16.125 9.43 1 98.31 110 GLY A N 1
ATOM 893 C CA . GLY A 1 110 ? 9.5 -16.984 10.586 1 98.31 110 GLY A CA 1
ATOM 894 C C . GLY A 1 110 ? 8.242 -17.812 10.445 1 98.31 110 GLY A C 1
ATOM 895 O O . GLY A 1 110 ? 7.242 -17.359 9.898 1 98.31 110 GLY A O 1
ATOM 896 N N . TYR A 1 111 ? 8.266 -19.016 10.977 1 97.62 111 TYR A N 1
ATOM 897 C CA . TYR A 1 111 ? 7.121 -19.906 11.078 1 97.62 111 TYR A CA 1
ATOM 898 C C . TYR A 1 111 ? 7.316 -20.922 12.195 1 97.62 111 TYR A C 1
ATOM 900 O O . TYR A 1 111 ? 8.406 -21.484 12.352 1 97.62 111 TYR A O 1
ATOM 908 N N . ASN A 1 112 ? 6.266 -20.953 12.977 1 98 112 ASN A N 1
ATOM 909 C CA . ASN A 1 112 ? 6.25 -21.969 14.023 1 98 112 ASN A CA 1
ATOM 910 C C . ASN A 1 112 ? 7.492 -21.891 14.906 1 98 112 ASN A C 1
ATOM 912 O O . ASN A 1 112 ? 8.109 -22.906 15.211 1 98 112 ASN A O 1
ATOM 916 N N . GLY A 1 113 ? 7.926 -20.719 15.297 1 98.12 113 GLY A N 1
ATOM 917 C CA . GLY A 1 113 ? 8.992 -20.484 16.25 1 98.12 113 GLY A CA 1
ATOM 918 C C . GLY A 1 113 ? 10.375 -20.641 15.664 1 98.12 113 GLY A C 1
ATOM 919 O O . GLY A 1 113 ? 11.367 -20.688 16.391 1 98.12 113 GLY A O 1
ATOM 920 N N . SER A 1 114 ? 10.461 -20.828 14.32 1 97.88 114 SER A N 1
ATOM 921 C CA . SER A 1 114 ? 11.734 -20.922 13.609 1 97.88 114 SER A CA 1
ATOM 922 C C . SER A 1 114 ? 11.711 -20.109 12.328 1 97.88 114 SER A C 1
ATOM 924 O O . SER A 1 114 ? 10.773 -19.344 12.086 1 97.88 114 SER A O 1
ATOM 926 N N . THR A 1 115 ? 12.945 -20.219 11.555 1 97.56 115 THR A N 1
ATOM 927 C CA . THR A 1 115 ? 12.992 -19.531 10.266 1 97.56 115 THR A CA 1
ATOM 928 C C . THR A 1 115 ? 13.258 -20.531 9.141 1 97.56 115 THR A C 1
ATOM 930 O O . THR A 1 115 ? 13.508 -21.703 9.383 1 97.56 115 THR A O 1
ATOM 933 N N . PHE A 1 116 ? 12.977 -20.094 8.016 1 94.06 116 PHE A N 1
ATOM 934 C CA . PHE A 1 116 ? 13.242 -20.891 6.828 1 94.06 116 PHE A CA 1
ATOM 935 C C . PHE A 1 116 ? 14.672 -20.672 6.34 1 94.06 116 PHE A C 1
ATOM 937 O O . PHE A 1 116 ? 15.227 -19.594 6.488 1 94.06 116 PHE A O 1
ATOM 944 N N . MET B 1 1 ? 6.07 5.434 -10.898 1 94 1 MET B N 1
ATOM 945 C CA . MET B 1 1 ? 5.176 4.492 -10.234 1 94 1 MET B CA 1
ATOM 946 C C . MET B 1 1 ? 5.461 4.434 -8.734 1 94 1 MET B C 1
ATOM 948 O O . MET B 1 1 ? 6.465 3.854 -8.312 1 94 1 MET B O 1
ATOM 952 N N . PRO B 1 2 ? 4.758 5.066 -7.91 1 98.31 2 PRO B N 1
ATOM 953 C CA . PRO B 1 2 ? 4.898 5.039 -6.453 1 98.31 2 PRO B CA 1
ATOM 954 C C . PRO B 1 2 ? 3.57 4.812 -5.738 1 98.31 2 PRO B C 1
ATOM 956 O O . PRO B 1 2 ? 2.508 5.082 -6.301 1 98.31 2 PRO B O 1
ATOM 959 N N . ILE B 1 3 ? 3.648 4.242 -4.582 1 98.88 3 ILE B N 1
ATOM 960 C CA . ILE B 1 3 ? 2.553 4.191 -3.619 1 98.88 3 ILE B CA 1
ATOM 961 C C . ILE B 1 3 ? 2.949 4.934 -2.344 1 98.88 3 ILE B C 1
ATOM 963 O O . ILE B 1 3 ? 4.035 4.711 -1.802 1 98.88 3 ILE B O 1
ATOM 967 N N . VAL B 1 4 ? 2.135 5.848 -1.949 1 98.94 4 VAL B N 1
ATOM 968 C CA . VAL B 1 4 ? 2.268 6.48 -0.641 1 98.94 4 VAL B CA 1
ATOM 969 C C . VAL B 1 4 ? 1.111 6.051 0.26 1 98.94 4 VAL B C 1
ATOM 971 O O . VAL B 1 4 ? -0.054 6.309 -0.048 1 98.94 4 VAL B O 1
ATOM 974 N N . ASN B 1 5 ? 1.42 5.461 1.339 1 98.88 5 ASN B N 1
ATOM 975 C CA . ASN B 1 5 ? 0.435 5.039 2.328 1 98.88 5 ASN B CA 1
ATOM 976 C C . ASN B 1 5 ? 0.587 5.812 3.637 1 98.88 5 ASN B C 1
ATOM 978 O O . ASN B 1 5 ? 1.671 5.84 4.223 1 98.88 5 ASN B O 1
ATOM 982 N N . LEU B 1 6 ? -0.437 6.441 4.043 1 98.88 6 LEU B N 1
ATOM 983 C CA . LEU B 1 6 ? -0.467 7.098 5.348 1 98.88 6 LEU B CA 1
ATOM 984 C C . LEU B 1 6 ? -1.304 6.301 6.34 1 98.88 6 LEU B C 1
ATOM 986 O O . LEU B 1 6 ? -2.502 6.098 6.129 1 98.88 6 LEU B O 1
ATOM 990 N N . ILE B 1 7 ? -0.697 5.879 7.414 1 98.69 7 ILE B N 1
ATOM 991 C CA . ILE B 1 7 ? -1.337 5.078 8.453 1 98.69 7 ILE B CA 1
ATOM 992 C C . ILE B 1 7 ? -1.563 5.93 9.695 1 98.69 7 ILE B C 1
ATOM 994 O O . ILE B 1 7 ? -0.619 6.504 10.25 1 98.69 7 ILE B O 1
ATOM 998 N N . THR B 1 8 ? -2.736 6.02 10.164 1 98.25 8 THR B N 1
ATOM 999 C CA . THR B 1 8 ? -3.066 6.887 11.281 1 98.25 8 THR B CA 1
ATOM 1000 C C . THR B 1 8 ? -4.02 6.188 12.25 1 98.25 8 THR B C 1
ATOM 1002 O O . THR B 1 8 ? -4.645 5.188 11.898 1 98.25 8 THR B O 1
ATOM 1005 N N . LYS B 1 9 ? -4.082 6.672 13.43 1 97 9 LYS B N 1
ATOM 1006 C CA . LYS B 1 9 ? -5.074 6.238 14.406 1 97 9 LYS B CA 1
ATOM 1007 C C . LYS B 1 9 ? -6.434 6.875 14.133 1 97 9 LYS B C 1
ATOM 1009 O O . LYS B 1 9 ? -7.469 6.215 14.258 1 97 9 LYS B O 1
ATOM 1014 N N . GLU B 1 10 ? -6.453 8.141 13.852 1 95.88 10 GLU B N 1
ATOM 1015 C CA . GLU B 1 10 ? -7.711 8.852 13.648 1 95.88 10 GLU B CA 1
ATOM 1016 C C . GLU B 1 10 ? -8.172 8.758 12.195 1 95.88 10 GLU B C 1
ATOM 1018 O O . GLU B 1 10 ? -7.375 8.477 11.305 1 95.88 10 GLU B O 1
ATOM 1023 N N . LYS B 1 11 ? -9.453 9 12 1 96.88 11 LYS B N 1
ATOM 1024 C CA . LYS B 1 11 ? -10 9.203 10.664 1 96.88 11 LYS B CA 1
ATOM 1025 C C . LYS B 1 11 ? -9.68 10.602 10.148 1 96.88 11 LYS B C 1
ATOM 1027 O O . LYS B 1 11 ? -9.773 11.578 10.891 1 96.88 11 LYS B O 1
ATOM 1032 N N . ILE B 1 12 ? -9.242 10.664 8.977 1 98.06 12 ILE B N 1
ATOM 1033 C CA . ILE B 1 12 ? -8.961 11.945 8.344 1 98.06 12 ILE B CA 1
ATOM 1034 C C . ILE B 1 12 ? -10.18 12.406 7.547 1 98.06 12 ILE B C 1
ATOM 1036 O O . ILE B 1 12 ? -10.766 11.625 6.797 1 98.06 12 ILE B O 1
ATOM 1040 N N . VAL B 1 13 ? -10.602 13.641 7.727 1 97.94 13 VAL B N 1
ATOM 1041 C CA . VAL B 1 13 ? -11.789 14.148 7.039 1 97.94 13 VAL B CA 1
ATOM 1042 C C . VAL B 1 13 ? -11.516 14.227 5.535 1 97.94 13 VAL B C 1
ATOM 1044 O O . VAL B 1 13 ? -10.383 14.469 5.113 1 97.94 13 VAL B O 1
ATOM 1047 N N . PRO B 1 14 ? -12.5 14.094 4.688 1 97.81 14 PRO B N 1
ATOM 1048 C CA . PRO B 1 14 ? -12.336 14.039 3.232 1 97.81 14 PRO B CA 1
ATOM 1049 C C . PRO B 1 14 ? -11.617 15.266 2.678 1 97.81 14 PRO B C 1
ATOM 1051 O O . PRO B 1 14 ? -10.789 15.141 1.768 1 97.81 14 PRO B O 1
ATOM 1054 N N . GLU B 1 15 ? -11.883 16.391 3.227 1 98.44 15 GLU B N 1
ATOM 1055 C CA . GLU B 1 15 ? -11.25 17.625 2.752 1 98.44 15 GLU B CA 1
ATOM 1056 C C . GLU B 1 15 ? -9.734 17.562 2.939 1 98.44 15 GLU B C 1
ATOM 1058 O O . GLU B 1 15 ? -8.977 17.984 2.062 1 98.44 15 GLU B O 1
ATOM 1063 N N . ASN B 1 16 ? -9.305 17.078 4.07 1 98.75 16 ASN B N 1
ATOM 1064 C CA . ASN B 1 16 ? -7.879 16.953 4.328 1 98.75 16 ASN B CA 1
ATOM 1065 C C . ASN B 1 16 ? -7.238 15.891 3.434 1 98.75 16 ASN B C 1
ATOM 1067 O O . ASN B 1 16 ? -6.094 16.047 3.006 1 98.75 16 ASN B O 1
ATOM 1071 N N . LYS B 1 17 ? -7.949 14.781 3.152 1 98.62 17 LYS B N 1
ATOM 1072 C CA . LYS B 1 17 ? -7.422 13.766 2.25 1 98.62 17 LYS B CA 1
ATOM 1073 C C . LYS B 1 17 ? -7.172 14.344 0.859 1 98.62 17 LYS B C 1
ATOM 1075 O O . LYS B 1 17 ? -6.176 14.008 0.214 1 98.62 17 LYS B O 1
ATOM 1080 N N . GLU B 1 18 ? -8.07 15.2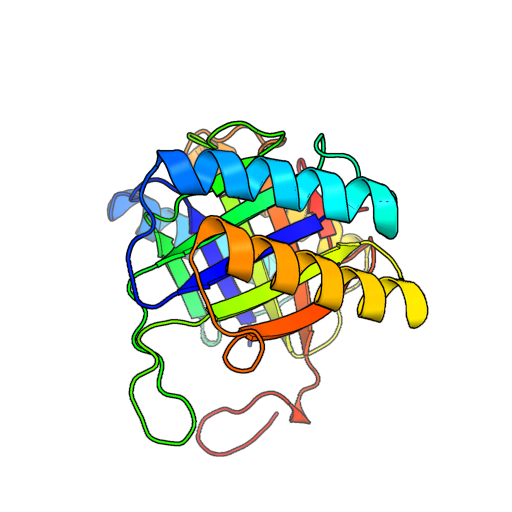11 0.428 1 98.62 18 GLU B N 1
ATOM 1081 C CA . GLU B 1 18 ? -7.91 15.875 -0.862 1 98.62 18 GLU B CA 1
ATOM 1082 C C . GLU B 1 18 ? -6.656 16.75 -0.881 1 98.62 18 GLU B C 1
ATOM 1084 O O . GLU B 1 18 ? -5.918 16.766 -1.865 1 98.62 18 GLU B O 1
ATOM 1089 N N . VAL B 1 19 ? -6.465 17.406 0.174 1 98.81 19 VAL B N 1
ATOM 1090 C CA . VAL B 1 19 ? -5.285 18.266 0.264 1 98.81 19 VAL B CA 1
ATOM 1091 C C . VAL B 1 19 ? -4.023 17.406 0.321 1 98.81 19 VAL B C 1
ATOM 1093 O O . VAL B 1 19 ? -3.053 17.656 -0.39 1 98.81 19 VAL B O 1
ATOM 1096 N N . LEU B 1 20 ? -4.051 16.344 1.121 1 98.88 20 LEU B N 1
ATOM 1097 C CA . LEU B 1 20 ? -2.885 15.492 1.323 1 98.88 20 LEU B CA 1
ATOM 1098 C C . LEU B 1 20 ? -2.502 14.781 0.03 1 98.88 20 LEU B C 1
ATOM 1100 O O . LEU B 1 20 ? -1.32 14.703 -0.315 1 98.88 20 LEU B O 1
ATOM 1104 N N . LYS B 1 21 ? -3.453 14.266 -0.672 1 98.62 21 LYS B N 1
ATOM 1105 C CA . LYS B 1 21 ? -3.133 13.562 -1.909 1 98.62 21 LYS B CA 1
ATOM 1106 C C . LYS B 1 21 ? -2.422 14.477 -2.898 1 98.62 21 LYS B C 1
ATOM 1108 O O . LYS B 1 21 ? -1.493 14.055 -3.59 1 98.62 21 LYS B O 1
ATOM 1113 N N . LYS B 1 22 ? -2.85 15.727 -2.943 1 98.75 22 LYS B N 1
ATOM 1114 C CA . LYS B 1 22 ? -2.223 16.703 -3.836 1 98.75 22 LYS B CA 1
ATOM 1115 C C . LYS B 1 22 ? -0.811 17.047 -3.367 1 98.75 22 LYS B C 1
ATOM 1117 O O . LYS B 1 22 ? 0.117 17.109 -4.176 1 98.75 22 LYS B O 1
ATOM 1122 N N . GLU B 1 23 ? -0.658 17.266 -2.102 1 98.88 23 GLU B N 1
ATOM 1123 C CA . GLU B 1 23 ? 0.65 17.609 -1.553 1 98.88 23 GLU B CA 1
ATOM 1124 C C . GLU B 1 23 ? 1.638 16.469 -1.722 1 98.88 23 GLU B C 1
ATOM 1126 O O . GLU B 1 23 ? 2.809 16.688 -2.035 1 98.88 23 GLU B O 1
ATOM 1131 N N . PHE B 1 24 ? 1.171 15.227 -1.494 1 98.88 24 PHE B N 1
ATOM 1132 C CA . PHE B 1 24 ? 2.027 14.062 -1.705 1 98.88 24 PHE B CA 1
ATOM 1133 C C . PHE B 1 24 ? 2.477 13.984 -3.16 1 98.88 24 PHE B C 1
ATOM 1135 O O . PHE B 1 24 ? 3.641 13.688 -3.439 1 98.88 24 PHE B O 1
ATOM 1142 N N . ALA B 1 25 ? 1.557 14.266 -4.066 1 98.81 25 ALA B N 1
ATOM 1143 C CA . ALA B 1 25 ? 1.892 14.258 -5.488 1 98.81 25 ALA B CA 1
ATOM 1144 C C . ALA B 1 25 ? 2.967 15.289 -5.805 1 98.81 25 ALA B C 1
ATOM 1146 O O . ALA B 1 25 ? 3.92 15 -6.535 1 98.81 25 ALA B O 1
ATOM 1147 N N . ASP B 1 26 ? 2.848 16.453 -5.238 1 98.88 26 ASP B N 1
ATOM 1148 C CA . ASP B 1 26 ? 3.811 17.516 -5.469 1 98.88 26 ASP B CA 1
ATOM 1149 C C . ASP B 1 26 ? 5.195 17.141 -4.945 1 98.88 26 ASP B C 1
ATOM 1151 O O . ASP B 1 26 ? 6.199 17.344 -5.629 1 98.88 26 ASP B O 1
ATOM 1155 N N . VAL B 1 27 ? 5.254 16.594 -3.773 1 98.81 27 VAL B N 1
ATOM 1156 C CA . VAL B 1 27 ? 6.527 16.188 -3.18 1 98.81 27 VAL B CA 1
ATOM 1157 C C . VAL B 1 27 ? 7.195 15.125 -4.051 1 98.81 27 VAL B C 1
ATOM 1159 O O . VAL B 1 27 ? 8.383 15.227 -4.367 1 98.81 27 VAL B O 1
ATOM 1162 N N . MET B 1 28 ? 6.457 14.086 -4.484 1 98.81 28 MET B N 1
ATOM 1163 C CA . MET B 1 28 ? 7.012 12.992 -5.27 1 98.81 28 MET B CA 1
ATOM 1164 C C . MET B 1 28 ? 7.508 13.484 -6.625 1 98.81 28 MET B C 1
ATOM 1166 O O . MET B 1 28 ? 8.523 13.008 -7.129 1 98.81 28 MET B O 1
ATOM 1170 N N . TYR B 1 29 ? 6.781 14.406 -7.18 1 98.75 29 TYR B N 1
ATOM 1171 C CA . TYR B 1 29 ? 7.195 14.961 -8.469 1 98.75 29 TYR B CA 1
ATOM 1172 C C . TYR B 1 29 ? 8.453 15.805 -8.312 1 98.75 29 TYR B C 1
ATOM 1174 O O . TYR B 1 29 ? 9.438 15.594 -9.023 1 98.75 29 TYR B O 1
ATOM 1182 N N . GLU B 1 30 ? 8.453 16.719 -7.387 1 98.75 30 GLU B N 1
ATOM 1183 C CA . GLU B 1 30 ? 9.531 17.688 -7.215 1 98.75 30 GLU B CA 1
ATOM 1184 C C . GLU B 1 30 ? 10.836 17 -6.816 1 98.75 30 GLU B C 1
ATOM 1186 O O . GLU B 1 30 ? 11.914 17.391 -7.277 1 98.75 30 GLU B O 1
ATOM 1191 N N . VAL B 1 31 ? 10.742 16.031 -5.957 1 98.81 31 VAL B N 1
ATOM 1192 C CA . VAL B 1 31 ? 11.945 15.5 -5.336 1 98.81 31 VAL B CA 1
ATOM 1193 C C . VAL B 1 31 ? 12.383 14.227 -6.062 1 98.81 31 VAL B C 1
ATOM 1195 O O . VAL B 1 31 ? 13.578 14.008 -6.289 1 98.81 31 VAL B O 1
ATOM 1198 N N . ALA B 1 32 ? 11.438 13.375 -6.469 1 98.25 32 ALA B N 1
ATOM 1199 C CA . ALA B 1 32 ? 11.773 12.055 -7.004 1 98.25 32 ALA B CA 1
ATOM 1200 C C . ALA B 1 32 ? 11.469 11.977 -8.492 1 98.25 32 ALA B C 1
ATOM 1202 O O . ALA B 1 32 ? 11.742 10.961 -9.141 1 98.25 32 ALA B O 1
ATOM 1203 N N . GLY B 1 33 ? 10.859 12.984 -9.078 1 98.06 33 GLY B N 1
ATOM 1204 C CA . GLY B 1 33 ? 10.531 13 -10.492 1 98.06 33 GLY B CA 1
ATOM 1205 C C . GLY B 1 33 ? 9.414 12.031 -10.859 1 98.06 33 GLY B C 1
ATOM 1206 O O . GLY B 1 33 ? 9.328 11.586 -12 1 98.06 33 GLY B O 1
ATOM 1207 N N . LYS B 1 34 ? 8.594 11.641 -9.875 1 97.88 34 LYS B N 1
ATOM 1208 C CA . LYS B 1 34 ? 7.473 10.742 -10.125 1 97.88 34 LYS B CA 1
ATOM 1209 C C . LYS B 1 34 ? 6.188 11.523 -10.383 1 97.88 34 LYS B C 1
ATOM 1211 O O . LYS B 1 34 ? 5.754 12.312 -9.539 1 97.88 34 LYS B O 1
ATOM 1216 N N . SER B 1 35 ? 5.59 11.258 -11.531 1 97.94 35 SER B N 1
ATOM 1217 C CA . SER B 1 35 ? 4.387 11.984 -11.93 1 97.94 35 SER B CA 1
ATOM 1218 C C . SER B 1 35 ? 3.17 11.508 -11.148 1 97.94 35 SER B C 1
ATOM 1220 O O . SER B 1 35 ? 3.061 10.32 -10.82 1 97.94 35 SER B O 1
ATOM 1222 N N . GLU B 1 36 ? 2.182 12.453 -10.922 1 98.19 36 GLU B N 1
ATOM 1223 C CA . GLU B 1 36 ? 0.9 12.117 -10.312 1 98.19 36 GLU B CA 1
ATOM 1224 C C . GLU B 1 36 ? 0.139 11.094 -11.141 1 98.19 36 GLU B C 1
ATOM 1226 O O . GLU B 1 36 ? -0.659 10.32 -10.602 1 98.19 36 GLU B O 1
ATOM 1231 N N . ASN B 1 37 ? 0.46 11 -12.43 1 97.5 37 ASN B N 1
ATOM 1232 C CA . ASN B 1 37 ? -0.237 10.102 -13.352 1 97.5 37 ASN B CA 1
ATOM 1233 C C . ASN B 1 37 ? 0.043 8.641 -13.023 1 97.5 37 ASN B C 1
ATOM 1235 O O . ASN B 1 37 ? -0.647 7.746 -13.523 1 97.5 37 ASN B O 1
ATOM 1239 N N . TRP B 1 38 ? 1.007 8.398 -12.148 1 97.44 38 TRP B N 1
ATOM 1240 C CA . TRP B 1 38 ? 1.372 7.039 -11.773 1 97.44 38 TRP B CA 1
ATOM 1241 C C . TRP B 1 38 ? 1.191 6.812 -10.281 1 97.44 38 TRP B C 1
ATOM 1243 O O . TRP B 1 38 ? 1.415 5.707 -9.781 1 97.44 38 TRP B O 1
ATOM 1253 N N . LEU B 1 39 ? 0.777 7.816 -9.586 1 98.69 39 LEU B N 1
ATOM 1254 C CA . LEU B 1 39 ? 0.841 7.773 -8.125 1 98.69 39 LEU B CA 1
ATOM 1255 C C . LEU B 1 39 ? -0.439 7.184 -7.547 1 98.69 39 LEU B C 1
ATOM 1257 O O . LEU B 1 39 ? -1.54 7.637 -7.871 1 98.69 39 LEU B O 1
ATOM 1261 N N . MET B 1 40 ? -0.28 6.195 -6.633 1 98.69 40 MET B N 1
ATOM 1262 C CA . MET B 1 40 ? -1.359 5.773 -5.746 1 98.69 40 MET B CA 1
ATOM 1263 C C . MET B 1 40 ? -1.144 6.305 -4.332 1 98.69 40 MET B C 1
ATOM 1265 O O . MET B 1 40 ? -0.031 6.242 -3.805 1 98.69 40 MET B O 1
ATOM 1269 N N . VAL B 1 41 ? -2.16 6.898 -3.809 1 98.88 41 VAL B N 1
ATOM 1270 C CA . VAL B 1 41 ? -2.168 7.324 -2.412 1 98.88 41 VAL B CA 1
ATOM 1271 C C . VAL B 1 41 ? -3.248 6.562 -1.646 1 98.88 41 VAL B C 1
ATOM 1273 O O . VAL B 1 41 ? -4.395 6.484 -2.09 1 98.88 41 VAL B O 1
ATOM 1276 N N . ARG B 1 42 ? -2.805 5.984 -0.585 1 98.56 42 ARG B N 1
ATOM 1277 C CA . ARG B 1 42 ? -3.783 5.242 0.203 1 98.56 42 ARG B CA 1
ATOM 1278 C C . ARG B 1 42 ? -3.744 5.672 1.667 1 98.56 42 ARG B C 1
ATOM 1280 O O . ARG B 1 42 ? -2.686 6.031 2.186 1 98.56 42 ARG B O 1
ATOM 1287 N N . PHE B 1 43 ? -4.918 5.695 2.346 1 98.75 43 PHE B N 1
ATOM 1288 C CA . PHE B 1 43 ? -5.094 6.055 3.748 1 98.75 43 PHE B CA 1
ATOM 1289 C C . PHE B 1 43 ? -5.566 4.852 4.559 1 98.75 43 PHE B C 1
ATOM 1291 O O . PHE B 1 43 ? -6.695 4.387 4.387 1 98.75 43 PHE B O 1
ATOM 1298 N N . THR B 1 44 ? -4.691 4.336 5.391 1 98.5 44 THR B N 1
ATOM 1299 C CA . THR B 1 44 ? -5.023 3.305 6.367 1 98.5 44 THR B CA 1
ATOM 1300 C C . THR B 1 44 ? -5.355 3.926 7.719 1 98.5 44 THR B C 1
ATOM 1302 O O . THR B 1 44 ? -4.465 4.398 8.43 1 98.5 44 THR B O 1
ATOM 1305 N N . GLU B 1 45 ? -6.621 3.889 8.016 1 97.75 45 GLU B N 1
ATOM 1306 C CA . GLU B 1 45 ? -7.07 4.68 9.156 1 97.75 45 GLU B CA 1
ATOM 1307 C C . GLU B 1 45 ? -7.582 3.787 10.289 1 97.75 45 GLU B C 1
ATOM 1309 O O . GLU B 1 45 ? -7.727 2.576 10.109 1 97.75 45 GLU B O 1
ATOM 1314 N N . GLU B 1 46 ? -7.742 4.387 11.484 1 96.62 46 GLU B N 1
ATOM 1315 C CA . GLU B 1 46 ? -8.297 3.766 12.68 1 96.62 46 GLU B CA 1
ATOM 1316 C C . GLU B 1 46 ? -7.449 2.582 13.133 1 96.62 46 GLU B C 1
ATOM 1318 O O . GLU B 1 46 ? -7.98 1.567 13.594 1 96.62 46 GLU B O 1
ATOM 1323 N N . GLU B 1 47 ? -6.203 2.656 12.938 1 96.62 47 GLU B N 1
ATOM 1324 C CA . GLU B 1 47 ? -5.258 1.669 13.445 1 96.62 47 GLU B CA 1
ATOM 1325 C C . GLU B 1 47 ? -4.848 1.993 14.883 1 96.62 47 GLU B C 1
ATOM 1327 O O . GLU B 1 47 ? -4.602 3.154 15.211 1 96.62 47 GLU B O 1
ATOM 1332 N N . ASP B 1 48 ? -4.867 1.014 15.719 1 97.38 48 ASP B N 1
ATOM 1333 C CA . ASP B 1 48 ? -4.289 1.223 17.047 1 97.38 48 ASP B CA 1
ATOM 1334 C C . ASP B 1 48 ? -2.762 1.202 16.984 1 97.38 48 ASP B C 1
ATOM 1336 O O . ASP B 1 48 ? -2.162 0.178 16.656 1 97.38 48 ASP B O 1
ATOM 1340 N N . ILE B 1 49 ? -2.193 2.305 17.266 1 97.69 49 ILE B N 1
ATOM 1341 C CA . ILE B 1 49 ? -0.744 2.471 17.234 1 97.69 49 ILE B CA 1
ATOM 1342 C C . ILE B 1 49 ? -0.252 2.949 18.594 1 97.69 49 ILE B C 1
ATOM 1344 O O . ILE B 1 49 ? -0.864 3.826 19.203 1 97.69 49 ILE B O 1
ATOM 1348 N N . PHE B 1 50 ? 0.678 2.346 19.062 1 98.31 50 PHE B N 1
ATOM 1349 C CA . PHE B 1 50 ? 1.36 2.76 20.281 1 98.31 50 PHE B CA 1
ATOM 1350 C C . PHE B 1 50 ? 2.793 3.184 19.984 1 98.31 50 PHE B C 1
ATOM 1352 O O . PHE B 1 50 ? 3.492 2.527 19.219 1 98.31 50 PHE B O 1
ATOM 1359 N N . PHE B 1 51 ? 3.238 4.328 20.5 1 97.38 51 PHE B N 1
ATOM 1360 C CA . PHE B 1 51 ? 4.594 4.852 20.375 1 97.38 51 PHE B CA 1
ATOM 1361 C C . PHE B 1 51 ? 5.156 5.238 21.734 1 97.38 51 PHE B C 1
ATOM 1363 O O . PHE B 1 51 ? 4.488 5.918 22.516 1 97.38 51 PHE B O 1
ATOM 1370 N N . ARG B 1 52 ? 6.312 4.629 21.969 1 96.69 52 ARG B N 1
ATOM 1371 C CA . ARG B 1 52 ? 6.949 4.848 23.266 1 96.69 52 ARG B CA 1
ATOM 1372 C C . ARG B 1 52 ? 6.039 4.395 24.406 1 96.69 52 ARG B C 1
ATOM 1374 O O . ARG B 1 52 ? 5.895 5.098 25.422 1 96.69 52 ARG B O 1
ATOM 1381 N N . GLY B 1 53 ? 5.336 3.322 24.156 1 97.62 53 GLY B N 1
ATOM 1382 C CA . GLY B 1 53 ? 4.512 2.68 25.156 1 97.62 53 GLY B CA 1
ATOM 1383 C C . GLY B 1 53 ? 3.182 3.373 25.375 1 97.62 53 GLY B C 1
ATOM 1384 O O . GLY B 1 53 ? 2.398 2.975 26.234 1 97.62 53 GLY B O 1
ATOM 1385 N N . GLN B 1 54 ? 2.932 4.414 24.609 1 97.38 54 GLN B N 1
ATOM 1386 C CA . GLN B 1 54 ? 1.693 5.172 24.766 1 97.38 54 GLN B CA 1
ATOM 1387 C C . GLN B 1 54 ? 0.91 5.211 23.453 1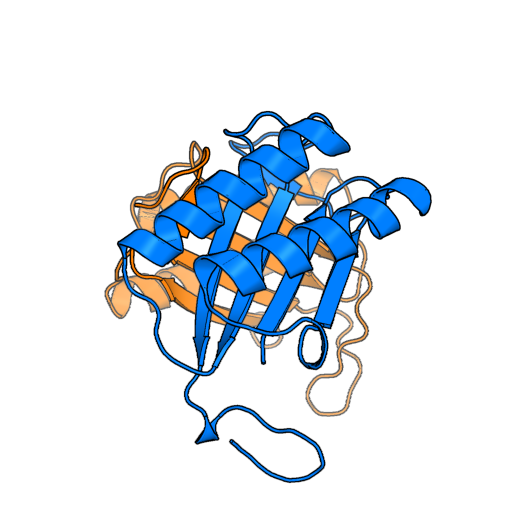 97.38 54 GLN B C 1
ATOM 1389 O O . GLN B 1 54 ? 1.499 5.172 22.375 1 97.38 54 GLN B O 1
ATOM 1394 N N . PRO B 1 55 ? -0.455 5.289 23.594 1 96.25 55 PRO B N 1
ATOM 1395 C CA . PRO B 1 55 ? -1.226 5.457 22.359 1 96.25 55 PRO B CA 1
ATOM 1396 C C . PRO B 1 55 ? -0.791 6.684 21.547 1 96.25 55 PRO B C 1
ATOM 1398 O O . PRO B 1 55 ? -0.532 7.742 22.125 1 96.25 55 PRO B O 1
ATOM 1401 N N . LEU B 1 56 ? -0.642 6.539 20.281 1 95.94 56 LEU B N 1
ATOM 1402 C CA . LEU B 1 56 ? -0.304 7.629 19.359 1 95.94 56 LEU B CA 1
ATOM 1403 C C . LEU B 1 56 ? -1.559 8.375 18.922 1 95.94 56 LEU B C 1
ATOM 1405 O O . LEU B 1 56 ? -2.172 8.016 17.906 1 95.94 56 LEU B O 1
ATOM 1409 N N . GLU B 1 57 ? -1.899 9.375 19.516 1 88 57 GLU B N 1
ATOM 1410 C CA . GLU B 1 57 ? -3.139 10.086 19.219 1 88 57 GLU B CA 1
ATOM 1411 C C . GLU B 1 57 ? -2.967 11.023 18.031 1 88 57 GLU B C 1
ATOM 1413 O O . GLU B 1 57 ? -3.893 11.211 17.234 1 88 57 GLU B O 1
ATOM 1418 N N . GLU B 1 58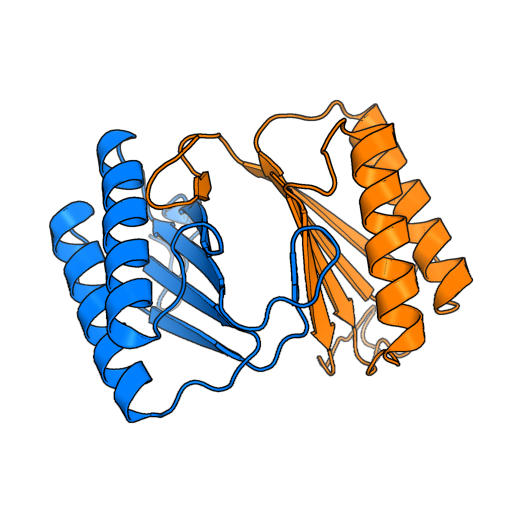 ? -1.844 11.664 17.953 1 93.5 58 GLU B N 1
ATOM 1419 C CA . GLU B 1 58 ? -1.478 12.562 16.875 1 93.5 58 GLU B CA 1
ATOM 1420 C C . GLU B 1 58 ? -0.123 12.188 16.281 1 93.5 58 GLU B C 1
ATOM 1422 O O . GLU B 1 58 ? 0.92 12.602 16.781 1 93.5 58 GLU B O 1
ATOM 1427 N N . GLY B 1 59 ? -0.161 11.438 15.203 1 97.12 59 GLY B N 1
ATOM 1428 C CA . GLY B 1 59 ? 1.014 10.898 14.539 1 97.12 59 GLY B CA 1
ATOM 1429 C C . GLY B 1 59 ? 0.676 9.875 13.469 1 97.12 59 GLY B C 1
ATOM 1430 O O . GLY B 1 59 ? -0.499 9.586 13.219 1 97.12 59 GLY B O 1
ATOM 1431 N N . SER B 1 60 ? 1.789 9.477 12.844 1 98.5 60 SER B N 1
ATOM 1432 C CA . SER B 1 60 ? 1.505 8.578 11.727 1 98.5 60 SER B CA 1
ATOM 1433 C C . SER B 1 60 ? 2.746 7.785 11.328 1 98.5 60 SER B C 1
ATOM 1435 O O . SER B 1 60 ? 3.857 8.102 11.758 1 98.5 60 SER B O 1
ATOM 1437 N N . ILE B 1 61 ? 2.508 6.758 10.602 1 98.75 61 ILE B N 1
ATOM 1438 C CA . ILE B 1 61 ? 3.52 6.07 9.805 1 98.75 61 ILE B CA 1
ATOM 1439 C C . ILE B 1 61 ? 3.266 6.324 8.32 1 98.75 61 ILE B C 1
ATOM 1441 O O . ILE B 1 61 ? 2.148 6.133 7.836 1 98.75 61 ILE B O 1
ATOM 1445 N N . GLY B 1 62 ? 4.254 6.875 7.684 1 98.69 62 GLY B N 1
ATOM 1446 C CA . GLY B 1 62 ? 4.227 6.98 6.234 1 98.69 62 GLY B CA 1
ATOM 1447 C C . GLY B 1 62 ? 5.078 5.934 5.539 1 98.69 62 GLY B C 1
ATOM 1448 O O . GLY B 1 62 ? 6.266 5.805 5.828 1 98.69 62 GLY B O 1
ATOM 1449 N N . GLU B 1 63 ? 4.469 5.125 4.656 1 98.81 63 GLU B N 1
ATOM 1450 C CA . GLU B 1 63 ? 5.195 4.145 3.855 1 98.81 63 GLU B CA 1
ATOM 1451 C C . GLU B 1 63 ? 5.195 4.531 2.379 1 98.81 63 GLU B C 1
ATOM 1453 O O . GLU B 1 63 ? 4.137 4.746 1.787 1 98.81 63 GLU B O 1
ATOM 1458 N N . ILE B 1 64 ? 6.355 4.652 1.824 1 98.88 64 ILE B N 1
ATOM 1459 C CA . ILE B 1 64 ? 6.484 4.953 0.402 1 98.88 64 ILE B CA 1
ATOM 1460 C C . ILE B 1 64 ? 7.168 3.787 -0.31 1 98.88 64 ILE B C 1
ATOM 1462 O O . ILE B 1 64 ? 8.234 3.334 0.109 1 98.88 64 ILE B O 1
ATOM 1466 N N . LYS B 1 65 ? 6.527 3.215 -1.333 1 98.88 65 LYS B N 1
ATOM 1467 C CA . LYS B 1 65 ? 7.141 2.295 -2.287 1 98.88 65 LYS B CA 1
ATOM 1468 C C . LYS B 1 65 ? 7.273 2.939 -3.664 1 98.88 65 LYS B C 1
ATOM 1470 O O . LYS B 1 65 ? 6.348 3.607 -4.133 1 98.88 65 LYS B O 1
ATOM 1475 N N . LEU B 1 66 ? 8.438 2.797 -4.289 1 98.75 66 LEU B N 1
ATOM 1476 C CA . LEU B 1 66 ? 8.586 3.355 -5.629 1 98.75 66 LEU B CA 1
ATOM 1477 C C . LEU B 1 66 ? 9.555 2.52 -6.461 1 98.75 66 LEU B C 1
ATOM 1479 O O . LEU B 1 66 ? 10.445 1.872 -5.914 1 98.75 66 LEU B O 1
ATOM 1483 N N . VAL B 1 67 ? 9.297 2.514 -7.746 1 98.31 67 VAL B N 1
ATOM 1484 C CA . VAL B 1 67 ? 10.18 1.816 -8.672 1 98.31 67 VAL B CA 1
ATOM 1485 C C . VAL B 1 67 ? 11.477 2.602 -8.836 1 98.31 67 VAL B C 1
ATOM 1487 O O . VAL B 1 67 ? 11.453 3.814 -9.055 1 98.31 67 VAL B O 1
ATOM 1490 N N . GLY B 1 68 ? 12.625 1.903 -8.766 1 96.81 68 GLY B N 1
ATOM 1491 C CA . GLY B 1 68 ? 13.914 2.527 -9.008 1 96.81 68 GLY B CA 1
ATOM 1492 C C . GLY B 1 68 ? 14.625 2.939 -7.73 1 96.81 68 GLY B C 1
ATOM 1493 O O . GLY B 1 68 ? 14.289 2.457 -6.648 1 96.81 68 GLY B O 1
ATOM 1494 N N . LYS B 1 69 ? 15.688 3.777 -7.887 1 97.75 69 LYS B N 1
ATOM 1495 C CA . LYS B 1 69 ? 16.531 4.176 -6.762 1 97.75 69 LYS B CA 1
ATOM 1496 C C . LYS B 1 69 ? 16.516 5.688 -6.574 1 97.75 69 LYS B C 1
ATOM 1498 O O . LYS B 1 69 ? 16.391 6.438 -7.543 1 97.75 69 LYS B O 1
ATOM 1503 N N . LEU B 1 70 ? 16.594 6.055 -5.355 1 98.31 70 LEU B N 1
ATOM 1504 C CA . LEU B 1 70 ? 16.75 7.457 -4.984 1 98.31 70 LEU B CA 1
ATOM 1505 C C . LEU B 1 70 ? 18.094 7.711 -4.324 1 98.31 70 LEU B C 1
ATOM 1507 O O . LEU B 1 70 ? 18.656 6.816 -3.684 1 98.31 70 LEU B O 1
ATOM 1511 N N . GLN B 1 71 ? 18.578 8.906 -4.473 1 98.56 71 GLN B N 1
ATOM 1512 C CA . GLN B 1 71 ? 19.766 9.312 -3.73 1 98.56 71 GLN B CA 1
ATOM 1513 C C . GLN B 1 71 ? 19.422 9.602 -2.27 1 98.56 71 GLN B C 1
ATOM 1515 O O . GLN B 1 71 ? 18.281 9.914 -1.94 1 98.56 71 GLN B O 1
ATOM 1520 N N . ARG B 1 72 ? 20.438 9.508 -1.464 1 98.44 72 ARG B N 1
ATOM 1521 C CA . ARG B 1 72 ? 20.25 9.758 -0.037 1 98.44 72 ARG B CA 1
ATOM 1522 C C . ARG B 1 72 ? 19.609 11.117 0.201 1 98.44 72 ARG B C 1
ATOM 1524 O O . ARG B 1 72 ? 18.688 11.234 1.013 1 98.44 72 ARG B O 1
ATOM 1531 N N . GLY B 1 73 ? 20.109 12.109 -0.448 1 98.75 73 GLY B N 1
ATOM 1532 C CA . GLY B 1 73 ? 19.562 13.445 -0.289 1 98.75 73 GLY B CA 1
ATOM 1533 C C . GLY B 1 73 ? 18.094 13.539 -0.668 1 98.75 73 GLY B C 1
ATOM 1534 O O . GLY B 1 73 ? 17.328 14.273 -0.043 1 98.75 73 GLY B O 1
ATOM 1535 N N . GLN B 1 74 ? 17.688 12.875 -1.725 1 98.75 74 GLN B N 1
ATOM 1536 C CA . GLN B 1 74 ? 16.281 12.844 -2.135 1 98.75 74 GLN B CA 1
ATOM 1537 C C . GLN B 1 74 ? 15.406 12.219 -1.057 1 98.75 74 GLN B C 1
ATOM 1539 O O . GLN B 1 74 ? 14.312 12.719 -0.773 1 98.75 74 GLN B O 1
ATOM 1544 N N . LYS B 1 75 ? 15.883 11.109 -0.428 1 98.75 75 LYS B N 1
ATOM 1545 C CA . LYS B 1 75 ? 15.133 10.453 0.64 1 98.75 75 LYS B CA 1
ATOM 1546 C C . LYS B 1 75 ? 14.969 11.375 1.843 1 98.75 75 LYS B C 1
ATOM 1548 O O . LYS B 1 75 ? 13.883 11.453 2.428 1 98.75 75 LYS B O 1
ATOM 1553 N N . GLU B 1 76 ? 16 12.07 2.199 1 98.81 76 GLU B N 1
ATOM 1554 C CA . GLU B 1 76 ? 15.945 13.039 3.295 1 98.81 76 GLU B CA 1
ATOM 1555 C C . GLU B 1 76 ? 14.938 14.148 3.002 1 98.81 76 GLU B C 1
ATOM 1557 O O . GLU B 1 76 ? 14.164 14.539 3.881 1 98.81 76 GLU B O 1
ATOM 1562 N N . GLU B 1 77 ? 15.008 14.602 1.812 1 98.88 77 GLU B N 1
ATOM 1563 C CA . GLU B 1 77 ? 14.117 15.695 1.425 1 98.88 77 GLU B CA 1
ATOM 1564 C C . GLU B 1 77 ? 12.664 15.234 1.399 1 98.88 77 GLU B C 1
ATOM 1566 O O . GLU B 1 77 ? 11.766 15.984 1.797 1 98.88 77 GLU B O 1
ATOM 1571 N N . ILE B 1 78 ? 12.406 14.047 0.916 1 98.81 78 ILE B N 1
ATOM 1572 C CA . ILE B 1 78 ? 11.062 13.492 0.953 1 98.81 78 ILE B CA 1
ATOM 1573 C C . ILE B 1 78 ? 10.57 13.43 2.396 1 98.81 78 ILE B C 1
ATOM 1575 O O . ILE B 1 78 ? 9.461 13.883 2.701 1 98.81 78 ILE B O 1
ATOM 1579 N N . SER B 1 79 ? 11.344 12.875 3.256 1 98.69 79 SER B N 1
ATOM 1580 C CA . SER B 1 79 ? 10.984 12.773 4.668 1 98.69 79 SER B CA 1
ATOM 1581 C C . SER B 1 79 ? 10.664 14.141 5.254 1 98.69 79 SER B C 1
ATOM 1583 O O . SER B 1 79 ? 9.625 14.32 5.898 1 98.69 79 SER B O 1
ATOM 1585 N N . LYS B 1 80 ? 11.508 15.094 4.992 1 98.81 80 LYS B N 1
ATOM 1586 C CA . LYS B 1 80 ? 11.312 16.453 5.5 1 98.81 80 LYS B CA 1
ATOM 1587 C C . LYS B 1 80 ? 10 17.047 4.988 1 98.81 80 LYS B C 1
ATOM 1589 O O . LYS B 1 80 ? 9.188 17.531 5.773 1 98.81 80 LYS B O 1
ATOM 1594 N N . LYS B 1 81 ? 9.805 17.016 3.721 1 98.88 81 LYS B N 1
ATOM 1595 C CA . LYS B 1 81 ? 8.656 17.688 3.111 1 98.88 81 LYS B CA 1
ATOM 1596 C C . LYS B 1 81 ? 7.355 17 3.518 1 98.88 81 LYS B C 1
ATOM 1598 O O . LYS B 1 81 ? 6.348 17.672 3.756 1 98.88 81 LYS B O 1
ATOM 1603 N N . ILE B 1 82 ? 7.336 15.633 3.67 1 98.75 82 ILE B N 1
ATOM 1604 C CA . ILE B 1 82 ? 6.133 14.93 4.098 1 98.75 82 ILE B CA 1
ATOM 1605 C C . ILE B 1 82 ? 5.824 15.266 5.555 1 98.75 82 ILE B C 1
ATOM 1607 O O . ILE B 1 82 ? 4.668 15.5 5.914 1 98.75 82 ILE B O 1
ATOM 1611 N N . CYS B 1 83 ? 6.82 15.328 6.332 1 98.62 83 CYS B N 1
ATOM 1612 C CA . CYS B 1 83 ? 6.621 15.719 7.723 1 98.62 83 CYS B CA 1
ATOM 1613 C C . CYS B 1 83 ? 6.047 17.125 7.816 1 98.62 83 CYS B C 1
ATOM 1615 O O . CYS B 1 83 ? 5.141 17.375 8.609 1 98.62 83 CYS B O 1
ATOM 1617 N N . ASP B 1 84 ? 6.586 18.016 7.031 1 98.81 84 ASP B N 1
ATOM 1618 C CA . ASP B 1 84 ? 6.082 19.391 7.012 1 98.81 84 ASP B CA 1
ATOM 1619 C C . ASP B 1 84 ? 4.617 19.422 6.594 1 98.81 84 ASP B C 1
ATOM 1621 O O . ASP B 1 84 ? 3.82 20.172 7.18 1 98.81 84 ASP B O 1
ATOM 1625 N N . VAL B 1 85 ? 4.266 18.734 5.566 1 98.88 85 VAL B N 1
ATOM 1626 C CA . VAL B 1 85 ? 2.895 18.688 5.066 1 98.88 85 VAL B CA 1
ATOM 1627 C C . VAL B 1 85 ? 1.963 18.188 6.168 1 98.88 85 VAL B C 1
ATOM 1629 O O . VAL B 1 85 ? 0.91 18.781 6.414 1 98.88 85 VAL B O 1
ATOM 1632 N N . LEU B 1 86 ? 2.301 17.031 6.887 1 98.75 86 LEU B N 1
ATOM 1633 C CA . LEU B 1 86 ? 1.451 16.438 7.914 1 98.75 86 LEU B CA 1
ATOM 1634 C C . LEU B 1 86 ? 1.324 17.359 9.117 1 98.75 86 LEU B C 1
ATOM 1636 O O . LEU B 1 86 ? 0.269 17.422 9.758 1 98.75 86 LEU B O 1
ATOM 1640 N N . ASN B 1 87 ? 2.398 18.031 9.375 1 98.62 87 ASN B N 1
ATOM 1641 C CA . ASN B 1 87 ? 2.328 19.062 10.422 1 98.62 87 ASN B CA 1
ATOM 1642 C C . ASN B 1 87 ? 1.345 20.156 10.055 1 98.62 87 ASN B C 1
ATOM 1644 O O . ASN B 1 87 ? 0.495 20.531 10.867 1 98.62 87 ASN B O 1
ATOM 1648 N N . LYS B 1 88 ? 1.443 20.641 8.961 1 98.69 88 LYS B N 1
ATOM 1649 C CA . LYS B 1 88 ? 0.631 21.766 8.508 1 98.69 88 LYS B CA 1
ATOM 1650 C C . LYS B 1 88 ? -0.837 21.359 8.375 1 98.69 88 LYS B C 1
ATOM 1652 O O . LYS B 1 88 ? -1.726 22.109 8.789 1 98.69 88 LYS B O 1
ATOM 1657 N N . VAL B 1 89 ? -1.144 20.297 7.777 1 98.69 89 VAL B N 1
ATOM 1658 C CA . VAL B 1 89 ? -2.498 19.922 7.387 1 98.69 89 VAL B CA 1
ATOM 1659 C C . VAL B 1 89 ? -3.211 19.266 8.57 1 98.69 89 VAL B C 1
ATOM 1661 O O . VAL B 1 89 ? -4.406 19.484 8.781 1 98.69 89 VAL B O 1
ATOM 1664 N N . LEU B 1 90 ? -2.51 18.391 9.391 1 98.44 90 LEU B N 1
ATOM 1665 C CA . LEU B 1 90 ? -3.148 17.609 10.438 1 98.44 90 LEU B CA 1
ATOM 1666 C C . LEU B 1 90 ? -2.711 18.062 11.82 1 98.44 90 LEU B C 1
ATOM 1668 O O . LEU B 1 90 ? -3.252 17.609 12.836 1 98.44 90 LEU B O 1
ATOM 1672 N N . GLY B 1 91 ? -1.62 18.828 11.836 1 98.12 91 GLY B N 1
ATOM 1673 C CA . GLY B 1 91 ? -1.141 19.359 13.102 1 98.12 91 GLY B CA 1
ATOM 1674 C C . GLY B 1 91 ? -0.247 18.406 13.852 1 98.12 91 GLY B C 1
ATOM 1675 O O . GLY B 1 91 ? -0.04 18.547 15.055 1 98.12 91 GLY B O 1
ATOM 1676 N N . TYR B 1 92 ? 0.274 17.469 13.211 1 98.19 92 TYR B N 1
ATOM 1677 C CA . TYR B 1 92 ? 1.117 16.484 13.883 1 98.19 92 TYR B CA 1
ATOM 1678 C C . TYR B 1 92 ? 2.467 17.094 14.25 1 98.19 92 TYR B C 1
ATOM 1680 O O . TYR B 1 92 ? 3.045 17.859 13.477 1 98.19 92 TYR B O 1
ATOM 1688 N N . ARG B 1 93 ? 2.939 16.703 15.445 1 97.94 93 ARG B N 1
ATOM 1689 C CA . ARG B 1 93 ? 4.348 16.969 15.719 1 97.94 93 ARG B CA 1
ATOM 1690 C C . ARG B 1 93 ? 5.254 16.125 14.836 1 97.94 93 ARG B C 1
ATOM 1692 O O . ARG B 1 93 ? 4.996 14.938 14.641 1 97.94 93 ARG B O 1
ATOM 1699 N N . LYS B 1 94 ? 6.336 16.688 14.438 1 97.69 94 LYS B N 1
ATOM 1700 C CA . LYS B 1 94 ? 7.223 16 13.508 1 97.69 94 LYS B CA 1
ATOM 1701 C C . LYS B 1 94 ? 7.887 14.797 14.172 1 97.69 94 LYS B C 1
ATOM 1703 O O . LYS B 1 94 ? 8.18 13.805 13.508 1 97.69 94 LYS B O 1
ATOM 1708 N N . ASP B 1 95 ? 8.102 14.859 15.43 1 97.44 95 ASP B N 1
ATOM 1709 C CA . ASP B 1 95 ? 8.758 13.758 16.141 1 97.44 95 ASP B CA 1
ATOM 1710 C C . ASP B 1 95 ? 7.77 12.625 16.422 1 97.44 95 ASP B C 1
ATOM 1712 O O . ASP B 1 95 ? 8.086 11.695 17.156 1 97.44 95 ASP B O 1
ATOM 1716 N N . SER B 1 96 ? 6.543 12.703 15.922 1 97.88 96 SER B N 1
ATOM 1717 C CA . SER B 1 96 ? 5.547 11.641 16.031 1 97.88 96 SER B CA 1
ATOM 1718 C C . SER B 1 96 ? 5.27 11.008 14.672 1 97.88 96 SER B C 1
ATOM 1720 O O . SER B 1 96 ? 4.285 10.281 14.508 1 97.88 96 SER B O 1
ATOM 1722 N N . ILE B 1 97 ? 6.121 11.32 13.688 1 98.31 97 ILE B N 1
ATOM 1723 C CA . ILE B 1 97 ? 5.926 10.828 12.328 1 98.31 97 ILE B CA 1
ATOM 1724 C C . ILE B 1 97 ? 7.094 9.93 11.938 1 98.31 97 ILE B C 1
ATOM 1726 O O . ILE B 1 97 ? 8.25 10.359 11.945 1 98.31 97 ILE B O 1
ATOM 1730 N N . TYR B 1 98 ? 6.852 8.703 11.664 1 98.56 98 TYR B N 1
ATOM 1731 C CA . TYR B 1 98 ? 7.82 7.805 11.047 1 98.56 98 TYR B CA 1
ATOM 1732 C C . TYR B 1 98 ? 7.602 7.719 9.539 1 98.56 98 TYR B C 1
ATOM 1734 O O . TYR B 1 98 ? 6.465 7.805 9.062 1 98.56 98 TYR B O 1
ATOM 1742 N N . MET B 1 99 ? 8.695 7.566 8.812 1 98.38 99 MET B N 1
ATOM 1743 C CA . MET B 1 99 ? 8.648 7.344 7.371 1 98.38 99 MET B CA 1
ATOM 1744 C C . MET B 1 99 ? 9.508 6.145 6.98 1 98.38 99 MET B C 1
ATOM 1746 O O . MET B 1 99 ? 10.625 5.984 7.477 1 98.38 99 MET B O 1
ATOM 1750 N N . VAL B 1 100 ? 9.016 5.27 6.148 1 98.69 100 VAL B N 1
ATOM 1751 C CA . VAL B 1 100 ? 9.773 4.164 5.57 1 98.69 100 VAL B CA 1
ATOM 1752 C C . VAL B 1 100 ? 9.711 4.234 4.047 1 98.69 100 VAL B C 1
ATOM 1754 O O . VAL B 1 100 ? 8.617 4.312 3.469 1 98.69 100 VAL B O 1
ATOM 1757 N N . ILE B 1 101 ? 10.836 4.297 3.375 1 98.81 101 ILE B N 1
ATOM 1758 C CA . ILE B 1 101 ? 10.922 4.324 1.919 1 98.81 101 ILE B CA 1
ATOM 1759 C C . ILE B 1 101 ? 11.492 3.004 1.409 1 98.81 101 ILE B C 1
ATOM 1761 O O . ILE B 1 101 ? 12.57 2.58 1.838 1 98.81 101 ILE B O 1
ATOM 1765 N N . GLN B 1 102 ? 10.789 2.377 0.547 1 98.69 102 GLN B N 1
ATOM 1766 C CA . GLN B 1 102 ? 11.234 1.136 -0.08 1 98.69 102 GLN B CA 1
ATOM 1767 C C . GLN B 1 102 ? 11.414 1.313 -1.586 1 98.69 102 GLN B C 1
ATOM 1769 O O . GLN B 1 102 ? 10.484 1.739 -2.279 1 98.69 102 GLN B O 1
ATOM 1774 N N . GLU B 1 103 ? 12.562 0.984 -2.033 1 98.75 103 GLU B N 1
ATOM 1775 C CA . GLU B 1 103 ? 12.867 0.973 -3.461 1 98.75 103 GLU B CA 1
ATOM 1776 C C . GLU B 1 103 ? 12.633 -0.408 -4.066 1 98.75 103 GLU B C 1
ATOM 1778 O O . GLU B 1 103 ? 13.148 -1.407 -3.562 1 98.75 103 GLU B O 1
ATOM 1783 N N . ILE B 1 104 ? 11.852 -0.412 -5.109 1 98.56 104 ILE B N 1
ATOM 1784 C CA . ILE B 1 104 ? 11.43 -1.666 -5.727 1 98.56 104 ILE B CA 1
ATOM 1785 C C . ILE B 1 104 ? 12 -1.758 -7.141 1 98.56 104 ILE B C 1
ATOM 1787 O O . ILE B 1 104 ? 11.922 -0.796 -7.91 1 98.56 104 ILE B O 1
ATOM 1791 N N . GLU B 1 105 ? 12.609 -2.922 -7.496 1 98.12 105 GLU B N 1
ATOM 1792 C CA . GLU B 1 105 ? 13.039 -3.135 -8.875 1 98.12 105 GLU B CA 1
ATOM 1793 C C . GLU B 1 105 ? 11.844 -3.193 -9.82 1 98.12 105 GLU B C 1
ATOM 1795 O O . GLU B 1 105 ? 10.789 -3.723 -9.461 1 98.12 105 GLU B O 1
ATOM 1800 N N . GLY B 1 106 ? 12.062 -2.73 -11.062 1 98.06 106 GLY B N 1
ATOM 1801 C CA . GLY B 1 106 ? 10.992 -2.697 -12.047 1 98.06 106 GLY B CA 1
ATOM 1802 C C . GLY B 1 106 ? 10.312 -4.039 -12.242 1 98.06 106 GLY B C 1
ATOM 1803 O O . GLY B 1 106 ? 9.086 -4.113 -12.344 1 98.06 106 GLY B O 1
ATOM 1804 N N . GLN B 1 107 ? 11.109 -5.074 -12.242 1 98.12 107 GLN B N 1
ATOM 1805 C CA . GLN B 1 107 ? 10.555 -6.406 -12.484 1 98.12 107 GLN B CA 1
ATOM 1806 C C . GLN B 1 107 ? 9.664 -6.852 -11.328 1 98.12 107 GLN B C 1
ATOM 1808 O O . GLN B 1 107 ? 8.93 -7.836 -11.453 1 98.12 107 GLN B O 1
ATOM 1813 N N . ASN B 1 108 ? 9.75 -6.191 -10.156 1 98.69 108 ASN B N 1
ATOM 1814 C CA . ASN B 1 108 ? 8.961 -6.527 -8.977 1 98.69 108 ASN B CA 1
ATOM 1815 C C . ASN B 1 108 ? 7.742 -5.617 -8.836 1 98.69 108 ASN B C 1
ATOM 1817 O O . ASN B 1 108 ? 7.039 -5.664 -7.828 1 98.69 108 ASN B O 1
ATOM 1821 N N . TRP B 1 109 ? 7.535 -4.828 -9.867 1 98.75 109 TRP B N 1
ATOM 1822 C CA . TRP B 1 109 ? 6.375 -3.939 -9.914 1 98.75 109 TRP B CA 1
ATOM 1823 C C . TRP B 1 109 ? 5.484 -4.266 -11.102 1 98.75 109 TRP B C 1
ATOM 1825 O O . TRP B 1 109 ? 5.875 -4.059 -12.258 1 98.75 109 TRP B O 1
ATOM 1835 N N . GLY B 1 110 ? 4.254 -4.66 -10.781 1 98.5 110 GLY B N 1
ATOM 1836 C CA . GLY B 1 110 ? 3.305 -4.98 -11.836 1 98.5 110 GLY B CA 1
ATOM 1837 C C . GLY B 1 110 ? 2.295 -3.875 -12.078 1 98.5 110 GLY B C 1
ATOM 1838 O O . GLY B 1 110 ? 1.856 -3.205 -11.141 1 98.5 110 GLY B O 1
ATOM 1839 N N . TYR B 1 111 ? 1.938 -3.746 -13.352 1 98.25 111 TYR B N 1
ATOM 1840 C CA . TYR B 1 111 ? 0.894 -2.834 -13.805 1 98.25 111 TYR B CA 1
ATOM 1841 C C . TYR B 1 111 ? 0.296 -3.301 -15.125 1 98.25 111 TYR B C 1
ATOM 1843 O O . TYR B 1 111 ? 1.023 -3.717 -16.031 1 98.25 111 TYR B O 1
ATOM 1851 N N . ASN B 1 112 ? -1.068 -3.246 -15.18 1 97.75 112 ASN B N 1
ATOM 1852 C CA . ASN B 1 112 ? -1.77 -3.561 -16.422 1 97.75 112 ASN B CA 1
ATOM 1853 C C . ASN B 1 112 ? -1.346 -4.918 -16.984 1 97.75 112 ASN B C 1
ATOM 1855 O O . ASN B 1 112 ? -1.165 -5.066 -18.188 1 97.75 112 ASN B O 1
ATOM 1859 N N . GLY B 1 113 ? -1.062 -5.855 -16.125 1 97.38 113 GLY B N 1
ATOM 1860 C CA . GLY B 1 113 ? -0.778 -7.23 -16.5 1 97.38 113 GLY B CA 1
ATOM 1861 C C . GLY B 1 113 ? 0.663 -7.449 -16.922 1 97.38 113 GLY B C 1
ATOM 1862 O O . GLY B 1 113 ? 0.985 -8.461 -17.547 1 97.38 113 GLY B O 1
ATOM 1863 N N . SER B 1 114 ? 1.484 -6.516 -16.688 1 97.88 114 SER B N 1
ATOM 1864 C CA . SER B 1 114 ? 2.908 -6.621 -16.984 1 97.88 114 SER B CA 1
ATOM 1865 C C . SER B 1 114 ? 3.754 -6.086 -15.828 1 97.88 114 SER B C 1
ATOM 1867 O O . SER B 1 114 ? 3.232 -5.797 -14.75 1 97.88 114 SER B O 1
ATOM 1869 N N . THR B 1 115 ? 5.125 -6.121 -16.031 1 97.88 115 THR B N 1
ATOM 1870 C CA . THR B 1 115 ? 6.023 -5.52 -15.047 1 97.88 115 THR B CA 1
ATOM 1871 C C . THR B 1 115 ? 6.902 -4.453 -15.695 1 97.88 115 THR B C 1
ATOM 1873 O O . THR B 1 115 ? 6.871 -4.277 -16.922 1 97.88 115 THR B O 1
ATOM 1876 N N . PHE B 1 116 ? 7.473 -3.742 -14.93 1 95.38 116 PHE B N 1
ATOM 1877 C CA . PHE B 1 116 ? 8.367 -2.699 -15.414 1 95.38 116 PHE B CA 1
ATOM 1878 C C . PHE B 1 116 ? 9.805 -3.211 -15.492 1 95.38 116 PHE B C 1
ATOM 1880 O O . PHE B 1 116 ? 10.203 -4.07 -14.703 1 95.38 116 PHE B O 1
#

Nearest PDB structures (foldseek):
  5unq-assembly2_B  TM=8.967E-01  e=8.872E-09  Pusillimonas sp. T7-7
  5unq-assembly2_D  TM=9.013E-01  e=1.231E-08  Pusillimonas sp. T7-7
  6vvr-assembly1_C  TM=8.933E-01  e=3.292E-08  Bordetella trematum
  8ukm-assembly1_B  TM=7.572E-01  e=1.144E-07  synthetic construct
  6vvw-assembly2_B  TM=7.786E-01  e=8.664E-06  Advenella mimigardefordensis DPN7

Sequence (232 aa):
MPIVNLITKEKIVPENKEVLKKEFADVMYEVAGKSENWLMVRFTEEEDIFFRGQPLEEGSIGEIKLVGKLQRGQKEEISKKICDVLNKVLGYRKDSIYMVIQEIEGQNWGYNGSTFMPIVNLITKEKIVPENKEVLKKEFADVMYEVAGKSENWLMVRFTEEEDIFFRGQPLEEGSIGEIKLVGKLQRGQKEEISKKICDVLNKVLGYRKDSIYMVIQEIEGQNWGYNGSTF

Radius of gyration: 17.86 Å; Cα contacts (8 Å, |Δi|>4): 471; chains: 2; bounding box: 39×47×42 Å